Protein AF-A0A7W8HG54-F1 (afdb_monomer)

Organism: NCBI:txid1549638

Nearest PDB structures (foldseek):
  2zdi-assembly1_B-2  TM=6.057E-01  e=1.414E+00  Pyrococcus horikoshii
  5egy-assembly1_A  TM=1.483E-01  e=6.005E-01  Homo sapiens
  3t6j-assembly1_A  TM=1.822E-01  e=3.524E+00  Homo sapiens

InterPro domains:
  IPR025484 Domain of unknown function DUF4376 [PF14301] (82-188)

Structure (mmCIF, N/CA/C/O backbone):
data_AF-A0A7W8HG54-F1
#
_entry.id   AF-A0A7W8HG54-F1
#
loop_
_atom_site.group_PDB
_atom_site.id
_atom_site.type_symbol
_atom_site.label_atom_id
_atom_site.label_alt_id
_atom_site.label_comp_id
_atom_site.label_asym_id
_atom_site.label_entity_id
_atom_site.label_seq_id
_atom_site.pdbx_PDB_ins_code
_atom_site.Cartn_x
_atom_site.Cartn_y
_atom_site.Cartn_z
_atom_site.occupancy
_atom_site.B_iso_or_equiv
_atom_site.auth_seq_id
_atom_site.auth_comp_id
_atom_site.auth_asym_id
_atom_site.auth_atom_id
_atom_site.pdbx_PDB_model_num
ATOM 1 N N . MET A 1 1 ? 28.243 17.699 -44.875 1.00 82.12 1 MET A N 1
ATOM 2 C CA . MET A 1 1 ? 27.879 17.636 -43.450 1.00 82.12 1 MET A CA 1
ATOM 3 C C . MET A 1 1 ? 26.602 16.856 -43.304 1.00 82.12 1 MET A C 1
ATOM 5 O O . MET A 1 1 ? 25.559 17.369 -43.686 1.00 82.12 1 MET A O 1
ATOM 9 N N . ASP A 1 2 ? 26.707 15.680 -42.705 1.00 91.19 2 ASP A N 1
ATOM 10 C CA . ASP A 1 2 ? 25.563 14.818 -42.427 1.00 91.19 2 ASP A CA 1
ATOM 11 C C . ASP A 1 2 ? 25.260 14.845 -40.927 1.00 91.19 2 ASP A C 1
ATOM 13 O O . ASP A 1 2 ? 26.108 15.215 -40.098 1.00 91.19 2 ASP A O 1
ATOM 17 N N . TYR A 1 3 ? 24.040 14.453 -40.578 1.00 94.25 3 TYR A N 1
ATOM 18 C CA . TYR A 1 3 ? 23.636 14.224 -39.199 1.00 94.25 3 TYR A CA 1
ATOM 19 C C . TYR A 1 3 ? 23.805 12.743 -38.847 1.00 94.25 3 TYR A C 1
ATOM 21 O O . TYR A 1 3 ? 23.469 11.860 -39.629 1.00 94.25 3 TYR A O 1
ATOM 29 N N . TYR A 1 4 ? 24.320 12.475 -37.652 1.00 92.62 4 TYR A N 1
ATOM 30 C CA . TYR A 1 4 ? 24.620 11.144 -37.139 1.00 92.62 4 TYR A CA 1
ATOM 31 C C . TYR A 1 4 ? 23.920 10.945 -35.794 1.00 92.62 4 TYR A C 1
ATOM 33 O O . TYR A 1 4 ? 24.092 11.755 -34.882 1.00 92.62 4 TYR A O 1
ATOM 41 N N . LEU A 1 5 ? 23.158 9.862 -35.657 1.00 91.31 5 LEU A N 1
ATOM 42 C CA . LEU A 1 5 ? 22.523 9.440 -34.413 1.00 91.31 5 LEU A CA 1
ATOM 43 C C . LEU A 1 5 ? 23.386 8.386 -33.713 1.00 91.31 5 LEU A C 1
ATOM 45 O O . LEU A 1 5 ? 23.620 7.303 -34.251 1.00 91.31 5 LEU A O 1
ATOM 49 N N . ILE A 1 6 ? 23.790 8.675 -32.480 1.00 88.75 6 ILE A N 1
ATOM 50 C CA . ILE A 1 6 ? 24.419 7.721 -31.563 1.00 88.75 6 ILE A CA 1
ATOM 51 C C . ILE A 1 6 ? 23.354 7.239 -30.576 1.00 88.75 6 ILE A C 1
ATOM 53 O O . ILE A 1 6 ? 22.658 8.058 -29.972 1.00 88.75 6 ILE A O 1
ATOM 57 N N . GLN A 1 7 ? 23.229 5.920 -30.408 1.00 77.31 7 GLN A N 1
ATOM 58 C CA . GLN A 1 7 ? 22.259 5.292 -29.506 1.00 77.31 7 GLN A CA 1
ATOM 59 C C . GLN A 1 7 ? 22.989 4.423 -28.475 1.00 77.31 7 GLN A C 1
ATOM 61 O O . GLN A 1 7 ? 23.545 3.388 -28.828 1.00 77.31 7 GLN A O 1
ATOM 66 N N . ASN A 1 8 ? 22.965 4.819 -27.199 1.00 71.69 8 ASN A N 1
ATOM 67 C CA . ASN A 1 8 ? 23.634 4.108 -26.106 1.00 71.69 8 ASN A CA 1
ATOM 68 C C . ASN A 1 8 ? 22.648 3.819 -24.973 1.00 71.69 8 ASN A C 1
ATOM 70 O O . ASN A 1 8 ? 22.336 4.706 -24.188 1.00 71.69 8 ASN A O 1
ATOM 74 N N . GLY A 1 9 ? 22.157 2.580 -24.865 1.00 58.12 9 GLY A N 1
ATOM 75 C CA . GLY A 1 9 ? 21.419 2.124 -23.676 1.00 58.12 9 GLY A CA 1
ATOM 76 C C . GLY A 1 9 ? 20.192 2.962 -23.278 1.00 58.12 9 GLY A C 1
ATOM 77 O O . GLY A 1 9 ? 19.821 2.956 -22.111 1.00 58.12 9 GLY A O 1
ATOM 78 N N . GLY A 1 10 ? 19.579 3.685 -24.223 1.00 63.06 10 GLY A N 1
ATOM 79 C CA . GLY A 1 10 ? 18.446 4.591 -23.987 1.00 63.06 10 GLY A CA 1
ATOM 80 C C . GLY A 1 10 ? 18.765 6.069 -24.231 1.00 63.06 10 GLY A C 1
ATOM 81 O O . GLY A 1 10 ? 17.867 6.805 -24.638 1.00 63.06 10 GLY A O 1
ATOM 82 N N . ASP A 1 11 ? 20.029 6.478 -24.094 1.00 72.19 11 ASP A N 1
ATOM 83 C CA . ASP A 1 11 ? 20.482 7.828 -24.433 1.00 72.19 11 ASP A CA 1
ATOM 84 C C . ASP A 1 11 ? 20.684 7.977 -25.941 1.00 72.19 11 ASP A C 1
ATOM 86 O O . ASP A 1 11 ? 21.201 7.085 -26.627 1.00 72.19 11 ASP A O 1
ATOM 90 N N . ARG A 1 12 ? 20.261 9.132 -26.461 1.00 84.44 12 ARG A N 1
ATOM 91 C CA . ARG A 1 12 ? 20.356 9.486 -27.877 1.00 84.44 12 ARG A CA 1
ATOM 92 C C . ARG A 1 12 ? 21.080 10.808 -28.025 1.00 84.44 12 ARG A C 1
ATOM 94 O O . ARG A 1 12 ? 20.722 11.797 -27.391 1.00 84.44 12 ARG A O 1
ATOM 101 N N . THR A 1 13 ? 22.081 10.832 -28.892 1.00 89.50 13 THR A N 1
ATOM 102 C CA . THR A 1 13 ? 22.814 12.053 -29.227 1.00 89.50 13 THR A CA 1
ATOM 103 C C . THR A 1 13 ? 22.864 12.209 -30.732 1.00 89.50 13 THR A C 1
ATOM 105 O O . THR A 1 13 ? 23.199 11.262 -31.442 1.00 89.50 13 THR A O 1
ATOM 108 N N . VAL A 1 14 ? 22.545 13.408 -31.212 1.00 92.50 14 VAL A N 1
ATOM 109 C CA . VAL A 1 14 ? 22.679 13.771 -32.621 1.00 92.50 14 VAL A CA 1
ATOM 110 C C . VAL A 1 14 ? 23.917 14.645 -32.783 1.00 92.50 14 VAL A C 1
ATOM 112 O O . VAL A 1 14 ? 24.066 15.655 -32.097 1.00 92.50 14 VAL A O 1
ATOM 115 N N . ILE A 1 15 ? 24.810 14.249 -33.686 1.00 93.25 15 ILE A N 1
ATOM 116 C CA . ILE A 1 15 ? 26.043 14.969 -34.017 1.00 93.25 15 ILE A CA 1
ATOM 117 C C . ILE A 1 15 ? 26.013 15.332 -35.495 1.00 93.25 15 ILE A C 1
ATOM 119 O O . ILE A 1 15 ? 25.618 14.525 -36.329 1.00 93.25 15 ILE A O 1
ATOM 123 N N . ARG A 1 16 ? 26.469 16.535 -35.836 1.00 94.44 16 ARG A N 1
ATOM 124 C CA . ARG A 1 16 ? 26.679 16.955 -37.223 1.00 94.44 16 ARG A CA 1
ATOM 125 C C . ARG A 1 16 ? 28.168 16.887 -37.557 1.00 94.44 16 ARG A C 1
ATOM 127 O O . ARG A 1 16 ? 28.975 17.448 -36.821 1.00 94.44 16 ARG A O 1
ATOM 134 N N . SER A 1 17 ? 28.532 16.211 -38.644 1.00 93.19 17 SER A N 1
ATOM 135 C CA . SER A 1 17 ? 29.935 15.977 -39.022 1.00 93.19 17 SER A CA 1
ATOM 136 C C . SER A 1 17 ? 30.116 15.919 -40.542 1.00 93.19 17 SER A C 1
ATOM 138 O O . SER A 1 17 ? 29.209 15.516 -41.266 1.00 93.19 17 SER A O 1
ATOM 140 N N . ASP A 1 18 ? 31.289 16.325 -41.037 1.00 90.12 18 ASP A N 1
ATOM 141 C CA . ASP A 1 18 ? 31.720 16.096 -42.431 1.00 90.12 18 ASP A CA 1
ATOM 142 C C . ASP A 1 18 ? 32.430 14.753 -42.627 1.00 90.12 18 ASP A C 1
ATOM 144 O O . ASP A 1 18 ? 32.559 14.280 -43.753 1.00 90.12 18 ASP A O 1
ATOM 148 N N . ALA A 1 19 ? 32.902 14.145 -41.539 1.00 92.00 19 ALA A N 1
ATOM 149 C CA . ALA A 1 19 ? 33.501 12.819 -41.554 1.00 92.00 19 ALA A CA 1
ATOM 150 C C . ALA A 1 19 ? 32.514 11.784 -40.985 1.00 92.00 19 ALA A C 1
ATOM 152 O O . ALA A 1 19 ? 31.808 12.106 -40.020 1.00 92.00 19 ALA A O 1
ATOM 153 N N . PRO A 1 20 ? 32.502 10.542 -41.506 1.00 90.25 20 PRO A N 1
ATOM 154 C CA . PRO A 1 20 ? 31.721 9.454 -40.928 1.00 90.25 20 PRO A CA 1
ATOM 155 C C . PRO A 1 20 ? 32.021 9.269 -39.440 1.00 90.25 20 PRO A C 1
ATOM 157 O O . PRO A 1 20 ? 33.187 9.222 -39.043 1.00 90.25 20 PRO A O 1
ATOM 160 N N . VAL A 1 21 ? 30.974 9.145 -38.622 1.00 91.12 21 VAL A N 1
ATOM 161 C CA . VAL A 1 21 ? 31.094 8.890 -37.181 1.00 91.12 21 VAL A CA 1
ATOM 162 C C . VAL A 1 21 ? 30.986 7.378 -36.935 1.00 91.12 21 VAL A C 1
ATOM 164 O O . VAL A 1 21 ? 29.913 6.809 -37.147 1.00 91.12 21 VAL A O 1
ATOM 167 N N . PRO A 1 22 ? 32.064 6.692 -36.506 1.00 88.94 22 PRO A N 1
ATOM 168 C CA . PRO A 1 22 ? 32.023 5.251 -36.273 1.00 88.94 22 PRO A CA 1
ATOM 169 C C . PRO A 1 22 ? 30.982 4.869 -35.215 1.00 88.94 22 PRO A C 1
ATOM 171 O O . PRO A 1 22 ? 30.938 5.465 -34.142 1.00 88.94 22 PRO A O 1
ATOM 174 N N . GLY A 1 23 ? 30.165 3.855 -35.510 1.00 84.94 23 GLY A N 1
ATOM 175 C CA . GLY A 1 23 ? 29.125 3.367 -34.597 1.00 84.94 23 GLY A CA 1
ATOM 176 C C . GLY A 1 23 ? 27.859 4.230 -34.530 1.00 84.94 23 GLY A C 1
ATOM 177 O O . GLY A 1 23 ? 26.988 3.939 -33.715 1.00 84.94 23 GLY A O 1
ATOM 178 N N . ALA A 1 24 ? 27.740 5.264 -35.367 1.00 88.62 24 ALA A N 1
ATOM 179 C CA . ALA A 1 24 ? 26.537 6.081 -35.479 1.00 88.62 24 ALA A CA 1
ATOM 180 C C . ALA A 1 24 ? 25.752 5.760 -36.758 1.00 88.62 24 ALA A C 1
ATOM 182 O O . ALA A 1 24 ? 26.336 5.446 -37.797 1.00 88.62 24 ALA A O 1
ATOM 183 N N . ASN A 1 25 ? 24.430 5.901 -36.692 1.00 89.69 25 ASN A N 1
ATOM 184 C CA . ASN A 1 25 ? 23.563 5.815 -37.864 1.00 89.69 25 ASN A CA 1
ATOM 185 C C . ASN A 1 25 ? 23.496 7.178 -38.552 1.00 89.69 25 ASN A C 1
ATOM 187 O O . ASN A 1 25 ? 23.208 8.181 -37.898 1.00 89.69 25 ASN A O 1
ATOM 191 N N . VAL A 1 26 ? 23.734 7.219 -39.863 1.00 92.62 26 VAL A N 1
ATOM 192 C CA . VAL A 1 26 ? 23.473 8.423 -40.664 1.00 92.62 26 VAL A CA 1
ATOM 193 C C . VAL A 1 26 ? 21.966 8.676 -40.653 1.00 92.62 26 VAL A C 1
ATOM 195 O O . VAL A 1 26 ? 21.179 7.760 -40.892 1.00 92.62 26 VAL A O 1
ATOM 198 N N . ILE A 1 27 ? 21.569 9.905 -40.347 1.00 93.75 27 ILE A N 1
ATOM 199 C CA . ILE A 1 27 ? 20.177 10.347 -40.382 1.00 93.75 27 ILE A CA 1
ATOM 200 C C . ILE A 1 27 ? 19.916 10.895 -41.789 1.00 93.75 27 ILE A C 1
ATOM 202 O O . ILE A 1 27 ? 20.583 11.859 -42.164 1.00 93.75 27 ILE A O 1
ATOM 206 N N . PRO A 1 28 ? 18.979 10.321 -42.565 1.00 94.31 28 PRO A N 1
ATOM 207 C CA . PRO A 1 28 ? 18.574 10.899 -43.845 1.00 94.31 28 PRO A CA 1
ATOM 208 C C . PRO A 1 28 ? 18.096 1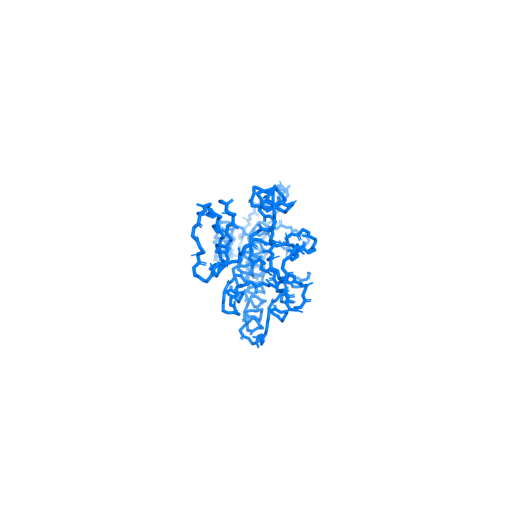2.343 -43.672 1.00 94.31 28 PRO A C 1
ATOM 210 O O . PRO A 1 28 ? 17.406 12.641 -42.693 1.00 94.31 28 PRO A O 1
ATOM 213 N N . ASP A 1 29 ? 18.439 13.227 -44.612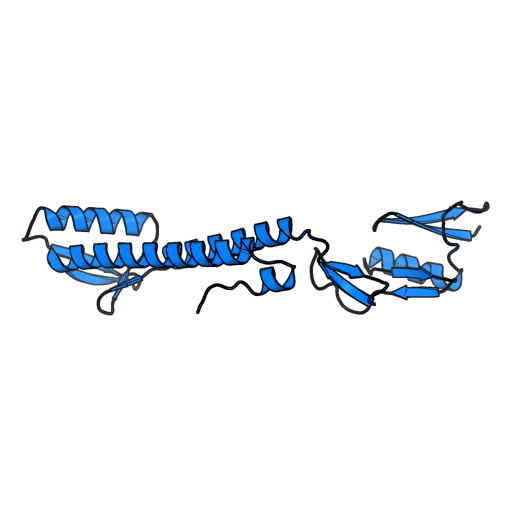 1.00 92.69 29 ASP A N 1
ATOM 214 C CA . ASP A 1 29 ? 18.151 14.667 -44.528 1.00 92.69 29 ASP A CA 1
ATOM 215 C C . ASP A 1 29 ? 16.660 14.948 -44.283 1.00 92.69 29 ASP A C 1
ATOM 217 O O . ASP A 1 29 ? 16.300 15.802 -43.471 1.00 92.69 29 ASP A O 1
ATOM 221 N N . GLU A 1 30 ? 15.777 14.175 -44.918 1.00 94.06 30 GLU A N 1
ATOM 222 C CA . GLU A 1 30 ? 14.327 14.268 -44.760 1.00 94.06 30 GLU A CA 1
ATOM 223 C C . GLU A 1 30 ? 13.817 13.853 -43.367 1.00 94.06 30 GLU A C 1
ATOM 225 O O . GLU A 1 30 ? 12.717 14.245 -42.975 1.00 94.06 30 GLU A O 1
ATOM 230 N N . LEU A 1 31 ? 14.606 13.095 -42.597 1.00 94.19 31 LEU A N 1
ATOM 231 C CA . LEU A 1 31 ? 14.258 12.618 -41.254 1.00 94.19 31 LEU A CA 1
ATOM 232 C C . LEU A 1 31 ? 14.888 13.449 -40.131 1.00 94.19 31 LEU A C 1
ATOM 234 O O . LEU A 1 31 ? 14.507 13.268 -38.974 1.00 94.19 31 LEU A O 1
ATOM 238 N N . VAL A 1 32 ? 15.809 14.372 -40.434 1.00 93.50 32 VAL A N 1
ATOM 239 C CA . VAL A 1 32 ? 16.522 15.174 -39.420 1.00 93.50 32 VAL A CA 1
ATOM 240 C C . VAL A 1 32 ? 15.548 15.908 -38.498 1.00 93.50 32 VAL A C 1
ATOM 242 O O . VAL A 1 32 ? 15.662 15.800 -37.278 1.00 93.50 32 VAL A O 1
ATOM 245 N N . HIS A 1 33 ? 14.557 16.606 -39.060 1.00 93.88 33 HIS A N 1
ATOM 246 C CA . HIS A 1 33 ? 13.552 17.322 -38.268 1.00 93.88 33 HIS A CA 1
ATOM 247 C C . HIS A 1 33 ? 12.704 16.378 -37.411 1.00 93.88 33 HIS A C 1
ATOM 249 O O . HIS A 1 33 ? 12.567 16.607 -36.215 1.00 93.88 33 HIS A O 1
ATOM 255 N N . ALA A 1 34 ? 12.226 15.273 -37.990 1.00 92.44 34 ALA A N 1
ATOM 256 C CA . ALA A 1 34 ? 11.418 14.295 -37.267 1.00 92.44 34 ALA A CA 1
ATOM 257 C C . ALA A 1 34 ? 12.182 13.658 -36.092 1.00 92.44 34 ALA A C 1
ATOM 259 O O . ALA A 1 34 ? 11.599 13.410 -35.037 1.00 92.44 34 ALA A O 1
ATOM 260 N N . VAL A 1 35 ? 13.490 13.418 -36.243 1.00 91.69 35 VAL A N 1
ATOM 261 C CA . VAL A 1 35 ? 14.341 12.927 -35.151 1.00 91.69 35 VAL A CA 1
ATOM 262 C C . VAL A 1 35 ? 14.414 13.941 -34.009 1.00 91.69 35 VAL A C 1
ATOM 264 O O . VAL A 1 35 ? 14.242 13.547 -32.855 1.00 91.69 35 VAL A O 1
ATOM 267 N N . PHE A 1 36 ? 14.632 15.226 -34.307 1.00 92.62 36 PHE A N 1
ATOM 268 C CA . PHE A 1 36 ? 14.642 16.273 -33.280 1.00 92.62 36 PHE A CA 1
ATOM 269 C C . PHE A 1 36 ? 13.282 16.407 -32.588 1.00 92.62 36 PHE A C 1
ATOM 271 O O . PHE A 1 36 ? 13.240 16.392 -31.361 1.00 92.62 36 PHE A O 1
ATOM 278 N N . ASP A 1 37 ? 12.178 16.401 -33.341 1.00 91.50 37 ASP A N 1
ATOM 279 C CA . ASP A 1 37 ? 10.824 16.449 -32.774 1.00 91.50 37 ASP A CA 1
ATOM 280 C C . ASP A 1 37 ? 10.575 15.279 -31.810 1.00 91.50 37 ASP A C 1
ATOM 282 O O . ASP A 1 37 ? 10.013 15.453 -30.728 1.00 91.50 37 ASP A O 1
ATOM 286 N N . CYS A 1 38 ? 11.032 14.072 -32.162 1.00 88.81 38 CYS A N 1
ATOM 287 C CA . CYS A 1 38 ? 10.903 12.910 -31.288 1.00 88.81 38 CYS A CA 1
ATOM 288 C C . CYS A 1 38 ? 11.767 13.022 -30.025 1.00 88.81 38 CYS A C 1
ATOM 290 O O . CYS A 1 38 ? 11.340 12.570 -28.961 1.00 88.81 38 CYS A O 1
ATOM 292 N N . MET A 1 39 ? 12.971 13.598 -30.123 1.00 88.00 39 MET A N 1
ATOM 293 C CA . MET A 1 39 ? 13.823 13.859 -28.958 1.00 88.00 39 MET A CA 1
ATOM 294 C C . MET A 1 39 ? 13.176 14.877 -28.017 1.00 88.00 39 MET A C 1
ATOM 296 O O . MET A 1 39 ? 13.090 14.611 -26.818 1.00 88.00 39 MET A O 1
ATOM 300 N N . ASP A 1 40 ? 12.660 15.978 -28.560 1.00 88.38 40 ASP A N 1
ATOM 301 C CA . ASP A 1 40 ? 12.019 17.049 -27.793 1.00 88.38 40 ASP A CA 1
ATOM 302 C C . ASP A 1 40 ? 10.714 16.578 -27.136 1.00 88.38 40 ASP A C 1
ATOM 304 O O . ASP A 1 40 ? 10.435 16.896 -25.979 1.00 88.38 40 ASP A O 1
ATOM 308 N N . ALA A 1 41 ? 9.934 15.753 -27.840 1.00 84.19 41 ALA A N 1
ATOM 309 C CA . ALA A 1 41 ? 8.710 15.152 -27.317 1.00 84.19 41 ALA A CA 1
ATOM 310 C C . ALA A 1 41 ? 8.959 13.945 -26.389 1.00 84.19 41 ALA A C 1
ATOM 312 O O . ALA A 1 41 ? 8.012 13.408 -25.810 1.00 84.19 41 ALA A O 1
ATOM 313 N N . GLY A 1 42 ? 10.207 13.479 -26.256 1.00 82.44 42 GLY A N 1
ATOM 314 C CA . GLY A 1 42 ? 10.547 12.286 -25.476 1.00 82.44 42 GLY A CA 1
ATOM 315 C C . GLY A 1 42 ? 9.939 10.987 -26.023 1.00 82.44 42 GLY A C 1
ATOM 316 O O . GLY A 1 42 ? 9.784 10.014 -25.280 1.00 82.44 42 GLY A O 1
ATOM 317 N N . ILE A 1 43 ? 9.582 10.954 -27.308 1.00 84.75 43 ILE A N 1
ATOM 318 C CA . ILE A 1 43 ? 9.023 9.775 -27.974 1.00 84.75 43 ILE A CA 1
ATOM 319 C C . ILE A 1 43 ? 10.160 8.771 -28.192 1.00 84.75 43 ILE A C 1
ATOM 321 O O . ILE A 1 43 ? 11.205 9.119 -28.751 1.00 84.75 43 ILE A O 1
ATOM 325 N N . PRO A 1 44 ? 10.032 7.501 -27.771 1.00 87.00 44 PRO A N 1
ATOM 326 C CA . PRO A 1 44 ? 11.035 6.514 -28.128 1.00 87.00 44 PRO A CA 1
ATOM 327 C C . PRO A 1 44 ? 11.035 6.250 -29.639 1.00 87.00 44 PRO A C 1
ATOM 329 O O . PRO A 1 44 ? 9.999 5.942 -30.218 1.00 87.00 44 PRO A O 1
ATOM 332 N N . PHE A 1 45 ? 12.209 6.331 -30.261 1.00 88.38 45 PHE A N 1
ATOM 333 C CA . PHE A 1 45 ? 12.432 6.038 -31.673 1.00 88.38 45 PHE A CA 1
ATOM 334 C C . PHE A 1 45 ? 13.729 5.244 -31.900 1.00 88.38 45 PHE A C 1
ATOM 336 O O . PHE A 1 45 ? 14.641 5.268 -31.061 1.00 88.38 45 PHE A O 1
ATOM 343 N N . ARG A 1 46 ? 13.835 4.562 -33.043 1.00 87.88 46 ARG A N 1
ATOM 344 C CA . ARG A 1 46 ? 15.095 4.013 -33.566 1.00 87.88 46 ARG A CA 1
ATOM 345 C C . ARG A 1 46 ? 15.219 4.257 -35.068 1.00 87.88 46 ARG A C 1
ATOM 347 O O . ARG A 1 46 ? 14.210 4.385 -35.753 1.00 87.88 46 ARG A O 1
ATOM 354 N N . LEU A 1 47 ? 16.456 4.327 -35.557 1.00 87.75 47 LEU A N 1
ATOM 355 C CA . LEU A 1 47 ? 16.750 4.318 -36.990 1.00 87.75 47 LEU A CA 1
ATOM 356 C C . LEU A 1 47 ? 17.218 2.916 -37.376 1.00 87.75 47 LEU A C 1
ATOM 358 O O . LEU A 1 47 ? 18.201 2.431 -36.817 1.00 87.75 47 LEU A O 1
ATOM 362 N N . VAL A 1 48 ? 16.515 2.276 -38.307 1.00 84.00 48 VAL A N 1
ATOM 363 C CA . VAL A 1 48 ? 16.861 0.956 -38.856 1.00 84.00 48 VAL A CA 1
ATOM 364 C C . VAL A 1 48 ? 16.794 1.060 -40.371 1.00 84.00 48 VAL A C 1
ATOM 366 O O . VAL A 1 48 ? 15.791 1.522 -40.902 1.00 84.00 48 VAL A O 1
ATOM 369 N N . ASP A 1 49 ? 17.880 0.706 -41.060 1.00 85.44 49 ASP A N 1
ATOM 370 C CA . ASP A 1 49 ? 17.975 0.725 -42.529 1.00 85.44 49 ASP A CA 1
ATOM 371 C C . ASP A 1 49 ? 17.520 2.049 -43.184 1.00 85.44 49 ASP A C 1
ATOM 373 O O . ASP A 1 49 ? 16.890 2.069 -44.239 1.00 85.44 49 ASP A O 1
ATOM 377 N N . GLY A 1 50 ? 17.831 3.183 -42.543 1.00 83.50 50 GLY A N 1
ATOM 378 C CA . GLY A 1 50 ? 17.452 4.518 -43.026 1.00 83.50 50 GLY A CA 1
ATOM 379 C C . GLY A 1 50 ? 15.984 4.888 -42.790 1.00 83.50 50 GLY A C 1
ATOM 380 O O . GLY A 1 50 ? 15.530 5.915 -43.282 1.00 83.50 50 GLY A O 1
ATOM 381 N N . GLN A 1 51 ? 15.237 4.090 -42.027 1.00 86.94 51 GLN A N 1
ATOM 382 C CA . GLN A 1 51 ? 13.850 4.362 -41.661 1.00 86.94 51 GLN A CA 1
ATOM 383 C C . GLN A 1 51 ? 13.732 4.731 -40.182 1.00 86.94 51 GLN A C 1
ATOM 385 O O . GLN A 1 51 ? 14.356 4.113 -39.317 1.00 86.94 51 GLN A O 1
ATOM 390 N N . LEU A 1 52 ? 12.910 5.743 -39.891 1.00 89.31 52 LEU A N 1
ATOM 391 C CA . LEU A 1 52 ? 12.554 6.134 -38.530 1.00 89.31 52 LEU A CA 1
ATOM 392 C C . LEU A 1 52 ? 11.384 5.284 -38.035 1.00 89.31 52 LEU A C 1
ATOM 394 O O . LEU A 1 52 ? 10.258 5.421 -38.508 1.00 89.31 52 LEU A O 1
ATOM 398 N N . GLU A 1 53 ? 11.647 4.437 -37.047 1.00 89.19 53 GLU A N 1
ATOM 399 C CA . GLU A 1 53 ? 10.615 3.707 -36.322 1.00 89.19 53 GLU A CA 1
ATOM 400 C C . GLU A 1 53 ? 10.306 4.410 -35.002 1.00 89.19 53 GLU A C 1
ATOM 402 O O . GLU A 1 53 ? 11.215 4.756 -34.246 1.00 89.19 53 GLU A O 1
ATOM 407 N N . LEU A 1 54 ? 9.019 4.583 -34.704 1.00 86.88 54 LEU A N 1
ATOM 408 C CA . LEU A 1 54 ? 8.525 5.156 -33.453 1.00 86.88 54 LEU A CA 1
ATOM 409 C C . LEU A 1 54 ? 7.894 4.060 -32.592 1.00 86.88 54 LEU A C 1
ATOM 411 O O . LEU A 1 54 ? 7.306 3.110 -33.118 1.00 86.88 54 LEU A O 1
ATOM 415 N N . ALA A 1 55 ? 7.991 4.204 -31.272 1.00 83.81 55 ALA A N 1
ATOM 416 C CA . ALA A 1 55 ? 7.179 3.416 -30.361 1.00 83.81 55 ALA A CA 1
ATOM 417 C C . ALA A 1 55 ? 5.707 3.721 -30.640 1.00 83.81 55 ALA A C 1
ATOM 419 O O . ALA A 1 55 ? 5.326 4.890 -30.747 1.00 83.81 55 ALA A O 1
ATOM 420 N N . SER A 1 56 ? 4.884 2.683 -30.776 1.00 70.75 56 SER A N 1
ATOM 421 C CA . SER A 1 56 ? 3.445 2.895 -30.799 1.00 70.75 56 SER A CA 1
ATOM 422 C C . SER A 1 56 ? 2.973 3.242 -29.385 1.00 70.75 56 SER A C 1
ATOM 424 O O . SER A 1 56 ? 3.469 2.700 -28.393 1.00 70.75 56 SER A O 1
ATOM 426 N N . ASP A 1 57 ? 1.992 4.139 -29.308 1.00 75.38 57 ASP A N 1
ATOM 427 C CA . ASP A 1 57 ? 1.223 4.442 -28.098 1.00 75.38 57 ASP A CA 1
ATOM 428 C C . ASP A 1 57 ? 1.932 5.269 -27.011 1.00 75.38 57 ASP A C 1
ATOM 430 O O . ASP A 1 57 ? 3.141 5.512 -27.010 1.00 75.38 57 ASP A O 1
ATOM 434 N N . LEU A 1 58 ? 1.126 5.736 -26.054 1.00 77.44 58 LEU A N 1
ATOM 435 C CA . LEU A 1 58 ? 1.605 6.457 -24.881 1.00 77.44 58 LEU A CA 1
ATOM 43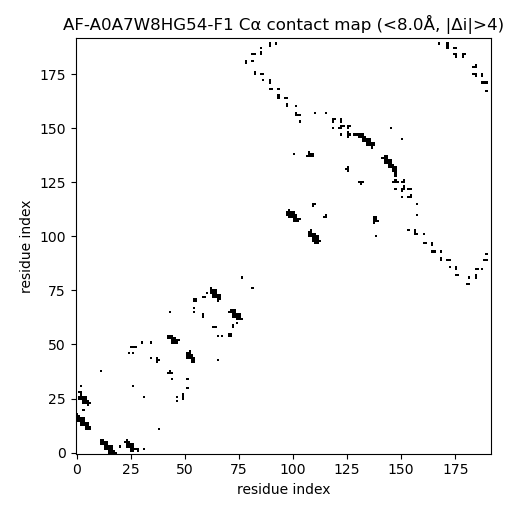6 C C . LEU A 1 58 ? 2.356 5.510 -23.945 1.00 77.44 58 LEU A C 1
ATOM 438 O O . LEU A 1 58 ? 1.893 4.412 -23.635 1.00 77.44 58 LEU A O 1
ATOM 442 N N . ARG A 1 59 ? 3.487 5.989 -23.425 1.00 82.06 59 ARG A N 1
ATOM 443 C CA . ARG A 1 59 ? 4.262 5.299 -22.395 1.00 82.06 59 ARG A CA 1
ATOM 444 C C . ARG A 1 59 ? 3.380 5.016 -21.165 1.00 82.06 59 ARG A C 1
ATOM 446 O O . ARG A 1 59 ? 2.960 5.973 -20.515 1.00 82.06 59 ARG A O 1
ATOM 453 N N . PRO A 1 60 ? 3.135 3.745 -20.789 1.00 84.75 60 PRO A N 1
ATOM 454 C CA . PRO A 1 60 ? 2.161 3.410 -19.748 1.00 84.75 60 PRO A CA 1
ATOM 455 C C . PRO A 1 60 ? 2.657 3.745 -18.337 1.00 84.75 60 PRO A C 1
ATOM 457 O O . PRO A 1 60 ? 1.862 3.993 -17.434 1.00 84.75 60 PRO A O 1
ATOM 460 N N . SER A 1 61 ? 3.975 3.764 -18.121 1.00 84.56 61 SER A N 1
ATOM 461 C CA . SER A 1 61 ? 4.569 4.147 -16.841 1.00 84.56 61 SER A CA 1
ATOM 462 C C . SER A 1 61 ? 5.974 4.721 -17.024 1.00 84.56 61 SER A C 1
ATOM 464 O O . SER A 1 61 ? 6.663 4.431 -18.001 1.00 84.56 61 SER A O 1
ATOM 466 N N . ARG A 1 62 ? 6.457 5.479 -16.032 1.00 84.56 62 ARG A N 1
ATOM 467 C CA . ARG A 1 62 ? 7.846 5.983 -16.010 1.00 84.56 62 ARG A CA 1
ATOM 468 C C . ARG A 1 62 ? 8.913 4.880 -15.996 1.00 84.56 62 ARG A C 1
ATOM 470 O O . ARG A 1 62 ? 10.078 5.176 -16.234 1.00 84.56 62 ARG A O 1
ATOM 477 N N . HIS A 1 63 ? 8.521 3.648 -15.678 1.00 86.00 63 HIS A N 1
ATOM 478 C CA . HIS A 1 63 ? 9.396 2.475 -15.642 1.00 86.00 63 HIS A CA 1
ATOM 479 C C . HIS A 1 63 ? 9.317 1.661 -16.931 1.00 86.00 63 HIS A C 1
ATOM 481 O O . HIS A 1 63 ? 10.141 0.783 -17.149 1.00 86.00 63 HIS A O 1
ATOM 487 N N . ALA A 1 64 ? 8.354 1.954 -17.807 1.00 87.06 64 ALA A N 1
ATOM 488 C CA . ALA A 1 64 ? 8.208 1.243 -19.062 1.00 87.06 64 ALA A CA 1
ATOM 489 C C . ALA A 1 64 ? 9.328 1.629 -20.034 1.00 87.06 64 ALA A C 1
ATOM 491 O O . ALA A 1 64 ? 9.595 2.816 -20.232 1.00 87.06 64 ALA A O 1
ATOM 492 N N . THR A 1 65 ? 9.956 0.648 -20.662 1.00 87.38 65 THR A N 1
ATOM 493 C CA . THR A 1 65 ? 10.815 0.819 -21.835 1.00 87.38 65 THR A CA 1
ATOM 494 C C . THR A 1 65 ? 10.143 0.158 -23.032 1.00 87.38 65 THR A C 1
ATOM 496 O O . THR A 1 65 ? 9.347 -0.764 -22.863 1.00 87.38 65 THR A O 1
ATOM 499 N N . TYR A 1 66 ? 10.401 0.650 -24.239 1.00 87.44 66 TYR A N 1
ATOM 500 C CA . TYR A 1 66 ? 9.810 0.059 -25.435 1.00 87.44 66 TYR A CA 1
ATOM 501 C C . TYR A 1 66 ? 10.708 -1.073 -25.941 1.00 87.44 66 TYR A C 1
ATOM 503 O O . TYR A 1 66 ? 11.853 -0.838 -26.334 1.00 87.44 66 TYR A O 1
ATOM 511 N N . ASP A 1 67 ? 10.195 -2.300 -25.903 1.00 87.62 67 ASP A N 1
ATOM 512 C CA . ASP A 1 67 ? 10.822 -3.474 -26.502 1.00 87.62 67 ASP A CA 1
ATOM 513 C C . ASP A 1 67 ? 10.529 -3.448 -28.004 1.00 87.62 67 ASP A C 1
ATOM 515 O O . ASP A 1 67 ? 9.406 -3.700 -28.445 1.00 87.62 67 ASP A O 1
ATOM 519 N N . TRP A 1 68 ? 11.542 -3.085 -28.788 1.00 85.69 68 TRP A N 1
ATOM 520 C CA . TRP A 1 68 ? 11.417 -2.913 -30.232 1.00 85.69 68 TRP A CA 1
ATOM 521 C C . TRP A 1 68 ? 11.175 -4.215 -30.993 1.00 85.69 68 TRP A C 1
ATOM 523 O O . TRP A 1 68 ? 10.534 -4.187 -32.041 1.00 85.69 68 TRP A O 1
ATOM 533 N N . GLU A 1 69 ? 11.645 -5.344 -30.464 1.00 87.81 69 GLU A N 1
ATOM 534 C CA . GLU A 1 69 ? 11.456 -6.654 -31.089 1.00 87.81 69 GLU A CA 1
ATOM 535 C C . GLU A 1 69 ? 10.030 -7.153 -30.856 1.00 87.81 69 GLU A C 1
ATOM 537 O O . GLU A 1 69 ? 9.382 -7.677 -31.761 1.00 87.81 69 GLU A O 1
ATOM 542 N N . ARG A 1 70 ? 9.497 -6.921 -29.651 1.00 86.75 70 ARG A N 1
ATOM 543 C CA . ARG A 1 70 ? 8.096 -7.226 -29.326 1.00 86.75 70 ARG A CA 1
ATOM 544 C C . ARG A 1 70 ? 7.114 -6.156 -29.790 1.00 86.75 70 ARG A C 1
ATOM 546 O O . ARG A 1 70 ? 5.912 -6.407 -29.777 1.00 86.75 70 ARG A O 1
ATOM 553 N N . ARG A 1 71 ? 7.617 -4.976 -30.165 1.00 87.94 71 ARG A N 1
ATOM 554 C CA . ARG A 1 71 ? 6.836 -3.761 -30.439 1.00 87.94 71 ARG A CA 1
ATOM 555 C C . ARG A 1 71 ? 5.830 -3.478 -29.318 1.00 87.94 71 ARG A C 1
ATOM 557 O O . ARG A 1 71 ? 4.647 -3.268 -29.568 1.00 87.94 71 ARG A O 1
ATOM 564 N N . ALA A 1 72 ? 6.307 -3.542 -28.077 1.00 87.75 72 ALA A N 1
ATOM 565 C CA . ALA A 1 72 ? 5.474 -3.418 -26.888 1.00 87.75 72 ALA A CA 1
ATOM 566 C C . ALA A 1 72 ? 6.218 -2.721 -25.747 1.00 87.75 72 ALA A C 1
ATOM 568 O O . ALA A 1 72 ? 7.435 -2.832 -25.604 1.00 87.75 72 ALA A O 1
ATOM 569 N N . TRP A 1 73 ? 5.468 -2.038 -24.887 1.00 87.44 73 TRP A N 1
ATOM 570 C CA . TRP A 1 73 ? 5.998 -1.507 -23.638 1.00 87.44 73 TRP A CA 1
ATOM 571 C C . TRP A 1 73 ? 6.238 -2.638 -22.633 1.00 87.44 73 TRP A C 1
ATOM 573 O O . TRP A 1 73 ? 5.338 -3.428 -22.356 1.00 87.44 73 TRP A O 1
ATOM 583 N N . VAL A 1 74 ? 7.439 -2.694 -22.062 1.00 87.56 74 VAL A N 1
ATOM 584 C CA . VAL A 1 74 ? 7.823 -3.644 -21.010 1.00 87.56 74 VAL A CA 1
ATOM 585 C C . VAL A 1 74 ? 8.293 -2.887 -19.777 1.00 87.56 74 VAL A C 1
ATOM 587 O O . VAL A 1 74 ? 8.934 -1.842 -19.888 1.00 87.56 74 VAL A O 1
ATOM 590 N N . ASP A 1 75 ? 7.979 -3.389 -18.587 1.00 88.56 75 ASP A N 1
ATOM 591 C CA . ASP A 1 75 ? 8.488 -2.787 -17.357 1.00 88.56 75 ASP A CA 1
ATOM 592 C C . ASP A 1 75 ? 9.988 -3.073 -17.209 1.00 88.56 75 ASP A C 1
ATOM 594 O O . ASP A 1 75 ? 10.402 -4.232 -17.199 1.00 88.56 75 ASP A O 1
ATOM 598 N N . ALA A 1 76 ? 10.797 -2.016 -17.127 1.00 89.81 76 ALA A N 1
ATOM 599 C CA . ALA A 1 76 ? 12.249 -2.117 -17.031 1.00 89.81 76 ALA A CA 1
ATOM 600 C C . ALA A 1 76 ? 12.742 -2.453 -15.615 1.00 89.81 76 ALA A C 1
ATOM 602 O O . ALA A 1 76 ? 13.929 -2.730 -15.441 1.00 89.81 76 ALA A O 1
ATOM 603 N N . ARG A 1 77 ? 11.865 -2.416 -14.602 1.00 93.38 77 ARG A N 1
ATOM 604 C CA . ARG A 1 77 ? 12.217 -2.840 -13.245 1.00 93.38 77 ARG A CA 1
ATOM 605 C C . ARG A 1 77 ? 12.577 -4.317 -13.251 1.00 93.38 77 ARG A C 1
ATOM 607 O O . ARG A 1 77 ? 11.979 -5.129 -13.945 1.00 93.38 77 ARG A O 1
ATOM 614 N N . THR A 1 78 ? 13.525 -4.682 -12.408 1.00 95.25 78 THR A N 1
ATOM 615 C CA . THR A 1 78 ? 13.783 -6.076 -12.069 1.00 95.25 78 THR A CA 1
ATOM 616 C C . THR A 1 78 ? 12.609 -6.663 -11.281 1.00 95.25 78 THR A C 1
ATOM 618 O O . THR A 1 78 ? 11.891 -5.957 -10.563 1.00 95.25 78 THR A O 1
ATOM 621 N N . LEU A 1 79 ? 12.480 -7.993 -11.301 1.00 95.56 79 LEU A N 1
ATOM 622 C CA . LEU A 1 79 ? 11.503 -8.696 -10.465 1.00 95.56 79 LEU A CA 1
ATOM 623 C C . LEU A 1 79 ? 11.649 -8.329 -8.974 1.00 95.56 79 LEU A C 1
ATOM 625 O O . LEU A 1 79 ? 10.654 -8.203 -8.262 1.00 95.56 79 LEU A O 1
ATOM 629 N N . GLY A 1 80 ? 12.881 -8.117 -8.497 1.00 97.62 80 GLY A N 1
ATOM 630 C CA . GLY A 1 80 ? 13.152 -7.690 -7.122 1.00 97.62 80 GLY A CA 1
ATOM 631 C C . GLY A 1 80 ? 12.587 -6.303 -6.799 1.00 97.62 80 GLY A C 1
ATOM 632 O O . GLY A 1 80 ? 11.953 -6.126 -5.758 1.00 97.62 80 GLY A O 1
ATOM 633 N N . GLU A 1 81 ? 12.756 -5.336 -7.702 1.00 96.81 81 GLU A N 1
ATOM 634 C CA . GLU A 1 81 ? 12.200 -3.984 -7.556 1.00 96.81 81 GLU A CA 1
ATOM 635 C C . GLU A 1 81 ? 10.670 -3.992 -7.590 1.00 96.81 81 GLU A C 1
ATOM 637 O O . GLU A 1 81 ? 10.034 -3.322 -6.773 1.00 96.81 81 GLU A O 1
ATOM 642 N N . MET A 1 82 ? 10.065 -4.799 -8.466 1.00 96.69 82 MET A N 1
ATOM 643 C CA . MET A 1 82 ? 8.610 -4.958 -8.501 1.00 96.69 82 MET A CA 1
ATOM 644 C C . MET A 1 82 ? 8.068 -5.550 -7.200 1.00 96.69 82 MET A C 1
ATOM 646 O O . MET A 1 82 ? 7.116 -5.010 -6.634 1.00 96.69 82 MET A O 1
ATOM 650 N N . LYS A 1 83 ? 8.702 -6.606 -6.673 1.00 98.38 83 LYS A N 1
ATOM 651 C CA . LYS A 1 83 ? 8.336 -7.196 -5.376 1.00 98.38 83 LYS A CA 1
ATOM 652 C C . LYS A 1 83 ? 8.459 -6.183 -4.238 1.00 98.38 83 LYS A C 1
ATOM 654 O O . LYS A 1 83 ? 7.573 -6.097 -3.386 1.00 98.38 83 LYS A O 1
ATOM 659 N N . ALA A 1 84 ? 9.534 -5.394 -4.223 1.00 98.06 84 ALA A N 1
ATOM 660 C CA . ALA A 1 84 ? 9.752 -4.370 -3.207 1.00 98.06 84 ALA A CA 1
ATOM 661 C C . ALA A 1 84 ? 8.682 -3.269 -3.256 1.00 98.06 84 ALA A C 1
ATOM 663 O O . ALA A 1 84 ? 8.141 -2.902 -2.208 1.00 98.06 84 ALA A O 1
ATOM 664 N N . GLN A 1 85 ? 8.341 -2.782 -4.455 1.00 96.44 85 GLN A N 1
ATOM 665 C CA . GLN A 1 85 ? 7.280 -1.794 -4.632 1.00 96.44 85 GLN A CA 1
ATOM 666 C C . GLN A 1 85 ? 5.918 -2.361 -4.216 1.00 96.44 85 GLN A C 1
ATOM 668 O O . GLN A 1 85 ? 5.222 -1.739 -3.416 1.00 96.44 85 GLN A O 1
ATOM 673 N N . LYS A 1 86 ? 5.561 -3.562 -4.683 1.00 97.94 86 LYS A N 1
ATOM 674 C CA . LYS A 1 86 ? 4.285 -4.197 -4.335 1.00 97.94 86 LYS A CA 1
ATOM 675 C C . LYS A 1 86 ? 4.154 -4.417 -2.827 1.00 97.94 86 LYS A C 1
ATOM 677 O O . LYS A 1 86 ? 3.101 -4.175 -2.245 1.00 97.94 86 LYS A O 1
ATOM 682 N N . TRP A 1 87 ? 5.240 -4.796 -2.153 1.00 98.56 87 TRP A N 1
ATOM 683 C CA . TRP A 1 87 ? 5.237 -4.916 -0.695 1.00 98.56 87 TRP A CA 1
ATOM 684 C C . TRP A 1 87 ? 5.042 -3.562 0.006 1.00 98.56 87 TRP A C 1
ATOM 686 O O . TRP A 1 87 ? 4.405 -3.505 1.056 1.00 98.56 87 TRP A O 1
ATOM 696 N N . ALA A 1 88 ? 5.545 -2.460 -0.558 1.00 98.31 88 ALA A N 1
ATOM 697 C CA . ALA A 1 88 ? 5.259 -1.125 -0.036 1.00 98.31 88 ALA A CA 1
ATOM 698 C C . ALA A 1 88 ? 3.773 -0.754 -0.177 1.00 98.31 88 ALA A C 1
ATOM 700 O O . ALA A 1 88 ? 3.200 -0.245 0.784 1.00 98.31 88 ALA A O 1
ATOM 701 N N . GLU A 1 89 ? 3.147 -1.075 -1.312 1.00 97.94 89 GLU A N 1
ATOM 702 C CA . GLU A 1 89 ? 1.706 -0.880 -1.547 1.00 97.94 89 GLU A CA 1
ATOM 703 C C . GLU A 1 89 ? 0.854 -1.685 -0.547 1.00 97.94 89 GLU A C 1
ATOM 705 O O . GLU A 1 89 ? -0.062 -1.143 0.075 1.00 97.94 89 GLU A O 1
ATOM 710 N N . VAL A 1 90 ? 1.199 -2.957 -0.312 1.00 98.56 90 VAL A N 1
ATOM 711 C CA . VAL A 1 90 ? 0.505 -3.809 0.671 1.00 98.56 90 VAL A CA 1
ATOM 712 C C . VAL A 1 90 ? 0.644 -3.261 2.092 1.00 98.56 90 VAL A C 1
ATOM 714 O O . VAL A 1 90 ? -0.332 -3.257 2.838 1.00 98.56 90 VAL A O 1
ATOM 717 N N . ARG A 1 91 ? 1.827 -2.769 2.483 1.00 98.12 91 ARG A N 1
ATOM 718 C CA . ARG A 1 91 ? 2.009 -2.138 3.803 1.00 98.12 91 ARG A CA 1
ATOM 719 C C . ARG A 1 91 ? 1.164 -0.879 3.955 1.00 98.12 91 ARG A C 1
ATOM 721 O O . ARG A 1 91 ? 0.492 -0.747 4.966 1.00 98.12 91 ARG A O 1
ATOM 728 N N . ALA A 1 92 ? 1.162 -0.002 2.952 1.00 98.38 92 ALA A N 1
ATOM 729 C CA . ALA A 1 92 ? 0.338 1.203 2.981 1.00 98.38 92 ALA A CA 1
ATOM 730 C C . ALA A 1 92 ? -1.157 0.860 3.098 1.00 98.38 92 ALA A C 1
ATOM 732 O O . ALA A 1 92 ? -1.875 1.478 3.878 1.00 98.38 92 ALA A O 1
ATOM 733 N N . THR A 1 93 ? -1.609 -0.174 2.382 1.00 98.44 93 THR A N 1
ATOM 734 C CA . THR A 1 93 ? -2.996 -0.658 2.459 1.00 98.44 93 THR A CA 1
ATOM 735 C C . THR A 1 93 ? -3.330 -1.234 3.835 1.00 98.44 93 THR A C 1
ATOM 737 O O . THR A 1 93 ? -4.382 -0.913 4.387 1.00 98.44 93 THR A O 1
ATOM 740 N N . ARG A 1 94 ? -2.430 -2.044 4.415 1.00 98.62 94 ARG A N 1
ATOM 741 C CA . ARG A 1 94 ? -2.576 -2.550 5.787 1.00 98.62 94 ARG A CA 1
ATOM 742 C C . ARG A 1 94 ? -2.741 -1.393 6.757 1.00 98.62 94 ARG A C 1
ATOM 744 O O . ARG A 1 94 ? -3.689 -1.412 7.525 1.00 98.62 94 ARG A O 1
ATOM 751 N N . ASP A 1 95 ? -1.841 -0.416 6.708 1.00 98.44 95 ASP A N 1
ATOM 752 C CA . ASP A 1 95 ? -1.838 0.709 7.642 1.00 98.44 95 ASP A CA 1
ATOM 753 C C . ASP A 1 95 ? -3.138 1.515 7.505 1.00 98.44 95 ASP A C 1
ATOM 755 O O . ASP A 1 95 ? -3.789 1.817 8.501 1.00 98.44 95 ASP A O 1
ATOM 759 N N . ALA A 1 96 ? -3.593 1.776 6.276 1.00 98.25 96 ALA A N 1
ATOM 760 C CA . ALA A 1 96 ? -4.863 2.457 6.034 1.00 98.25 96 ALA A CA 1
ATOM 761 C C . ALA A 1 96 ? -6.076 1.694 6.601 1.00 98.25 96 ALA A C 1
ATOM 763 O O . ALA A 1 96 ? -6.958 2.312 7.189 1.00 98.25 96 ALA A O 1
ATOM 764 N N . LYS A 1 97 ? -6.130 0.363 6.453 1.00 98.12 97 LYS A N 1
ATOM 765 C CA . LYS A 1 97 ? -7.226 -0.459 7.001 1.00 98.12 97 LYS A CA 1
ATOM 766 C C . LYS A 1 97 ?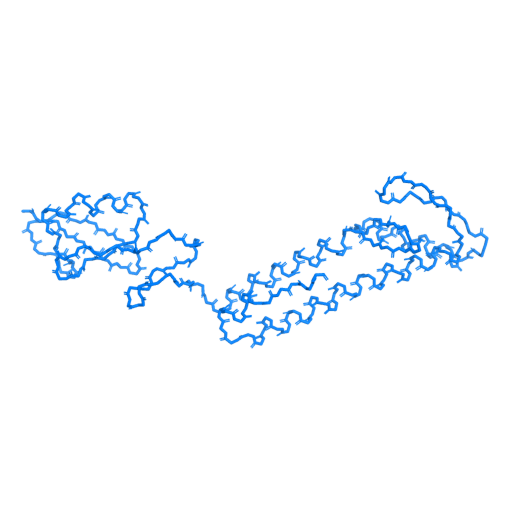 -7.122 -0.640 8.517 1.00 98.12 97 LYS A C 1
ATOM 768 O O . LYS A 1 97 ? -8.136 -0.618 9.203 1.00 98.12 97 LYS A O 1
ATOM 773 N N . GLU A 1 98 ? -5.916 -0.802 9.052 1.00 98.44 98 GLU A N 1
ATOM 774 C CA . GLU A 1 98 ? -5.662 -0.924 10.489 1.00 98.44 98 GLU A CA 1
ATOM 775 C C . GLU A 1 98 ? -6.083 0.345 11.230 1.00 98.44 98 GLU A C 1
ATOM 777 O O . GLU A 1 98 ? -6.763 0.246 12.249 1.00 98.44 98 GLU A O 1
ATOM 782 N N . PHE A 1 99 ? -5.740 1.517 10.691 1.00 98.50 99 PHE A N 1
ATOM 783 C CA . PHE A 1 99 ? -6.019 2.825 11.289 1.00 98.50 99 PHE A CA 1
ATOM 784 C C . PHE A 1 99 ? -7.320 3.482 10.789 1.00 98.50 99 PHE A C 1
ATOM 786 O O . PHE A 1 99 ? -7.627 4.600 11.192 1.00 98.50 99 PHE A O 1
ATOM 793 N N . GLY A 1 100 ? -8.082 2.810 9.919 1.00 97.81 100 GLY A N 1
ATOM 794 C CA . GLY A 1 100 ? -9.297 3.336 9.279 1.00 97.81 100 GLY A CA 1
ATOM 795 C C . GLY A 1 100 ? -10.599 3.127 10.059 1.00 97.81 100 GLY A C 1
ATOM 796 O O . GLY A 1 100 ? -11.674 3.387 9.523 1.00 97.81 100 GLY A O 1
ATOM 797 N N . GLY A 1 101 ? -10.514 2.641 11.295 1.00 98.19 101 GLY A N 1
ATOM 798 C CA . GLY A 1 101 ? -11.643 2.280 12.142 1.00 98.19 101 GLY A CA 1
ATOM 799 C C . GLY A 1 101 ? -12.024 0.800 12.069 1.00 98.19 101 GLY A C 1
ATOM 800 O O . GLY A 1 101 ? -11.578 0.044 11.202 1.00 98.19 101 GLY A O 1
ATOM 801 N N . PHE A 1 102 ? -12.860 0.375 13.013 1.00 98.69 102 PHE A N 1
ATOM 802 C CA . PHE A 1 102 ? -13.401 -0.983 13.090 1.00 98.69 102 PHE A CA 1
ATOM 803 C C . PHE A 1 102 ? -14.825 -0.975 13.647 1.00 98.69 102 PHE A C 1
ATOM 805 O O . PHE A 1 102 ? -15.249 -0.020 14.294 1.00 98.69 102 PHE A O 1
ATOM 812 N N . THR A 1 103 ? -15.582 -2.040 13.382 1.00 98.38 103 THR A N 1
ATOM 813 C CA . THR A 1 103 ? -16.969 -2.167 13.850 1.00 98.38 103 THR A CA 1
ATOM 814 C C . THR A 1 103 ? -17.057 -3.076 15.069 1.00 98.38 103 THR A C 1
ATOM 816 O O . THR A 1 103 ? -16.512 -4.180 15.067 1.00 98.38 103 THR A O 1
ATOM 819 N N . TRP A 1 104 ? -17.808 -2.645 16.079 1.00 98.56 104 TRP A N 1
ATOM 820 C CA . TRP A 1 104 ? -18.244 -3.482 17.190 1.00 98.56 104 TRP A CA 1
ATOM 821 C C . TRP A 1 104 ? -19.698 -3.159 17.538 1.00 98.56 104 TRP A C 1
ATOM 823 O O . TRP A 1 104 ? -20.059 -1.996 17.704 1.00 98.56 104 TRP A O 1
ATOM 833 N N . ASP A 1 105 ? -20.532 -4.198 17.607 1.00 97.81 105 ASP A N 1
ATOM 834 C CA . ASP A 1 105 ? -21.959 -4.118 17.946 1.00 97.81 105 ASP A CA 1
ATOM 835 C C . ASP A 1 105 ? -22.723 -2.994 17.214 1.00 97.81 105 ASP A C 1
ATOM 837 O O . ASP A 1 105 ? -23.394 -2.156 17.816 1.00 97.81 105 ASP A O 1
ATOM 841 N N . GLY A 1 106 ? -22.537 -2.931 15.891 1.00 97.50 106 GLY A N 1
ATOM 842 C CA . GLY A 1 106 ? -23.175 -1.947 15.009 1.00 97.50 106 GLY A CA 1
ATOM 843 C C . GLY A 1 106 ? -22.584 -0.531 15.053 1.00 97.50 106 GLY A C 1
ATOM 844 O O . GLY A 1 106 ? -22.982 0.301 14.244 1.00 97.50 106 GLY A O 1
ATOM 845 N N . SER A 1 107 ? -21.628 -0.253 15.943 1.00 98.19 107 SER A N 1
ATOM 846 C CA . SER A 1 107 ? -20.947 1.041 16.065 1.00 98.19 107 SER A CA 1
ATOM 847 C C . SER A 1 107 ? -19.559 1.014 15.424 1.00 98.19 107 SER A C 1
ATOM 849 O O . SER A 1 107 ? -18.862 0.002 15.494 1.00 98.19 107 SER A O 1
ATOM 851 N N . ILE A 1 108 ? -19.136 2.138 14.839 1.00 98.44 108 ILE A N 1
ATOM 852 C CA . ILE A 1 108 ? -17.791 2.303 14.270 1.00 98.44 108 ILE A CA 1
ATOM 853 C C . ILE A 1 108 ? -16.911 3.057 15.269 1.00 98.44 108 ILE A C 1
ATOM 855 O O . ILE A 1 108 ? -17.238 4.166 15.693 1.00 98.44 108 ILE A O 1
ATOM 859 N N . PHE A 1 109 ? -15.787 2.449 15.630 1.00 98.69 109 PHE A N 1
ATOM 860 C CA . PHE A 1 109 ? -14.768 3.018 16.503 1.00 98.69 109 PHE A CA 1
ATOM 861 C C . PHE A 1 109 ? -13.569 3.465 15.677 1.00 98.69 109 PHE A C 1
ATOM 863 O O . PHE A 1 109 ? -13.167 2.767 14.743 1.00 98.69 109 PHE A O 1
ATOM 870 N N . ASP A 1 110 ? -12.960 4.584 16.063 1.00 98.75 110 ASP A N 1
ATOM 871 C CA . ASP A 1 110 ? -11.654 4.977 15.546 1.00 98.75 110 ASP A CA 1
ATOM 872 C C . ASP A 1 110 ? -10.583 3.961 15.960 1.00 98.75 110 ASP A C 1
ATOM 874 O O . ASP A 1 110 ? -10.605 3.400 17.060 1.00 98.75 110 ASP A O 1
ATOM 878 N N . SER A 1 111 ? -9.612 3.736 15.078 1.00 98.62 111 SER A N 1
ATOM 879 C CA . SER A 1 111 ? -8.500 2.815 15.326 1.00 98.62 111 SER A CA 1
ATOM 880 C C . SER A 1 111 ? -7.144 3.388 14.954 1.00 98.62 111 SER A C 1
ATOM 882 O O . SER A 1 111 ? -6.195 2.620 14.819 1.00 98.62 111 SER A O 1
ATOM 884 N N . ASP A 1 112 ? -7.014 4.711 14.819 1.00 98.56 112 ASP A N 1
ATOM 885 C CA . ASP A 1 112 ? -5.703 5.356 14.749 1.00 98.56 112 ASP A CA 1
ATOM 886 C C . ASP A 1 112 ? -4.859 5.022 15.996 1.00 98.56 112 ASP A C 1
ATOM 888 O O . ASP A 1 112 ? -5.382 4.604 17.031 1.00 98.56 112 ASP A O 1
ATOM 892 N N . ALA A 1 113 ? -3.543 5.223 15.929 1.00 97.69 113 ALA A N 1
ATOM 893 C CA . ALA A 1 113 ? -2.625 4.818 16.998 1.00 97.69 113 ALA A CA 1
ATOM 894 C C . ALA A 1 113 ? -2.998 5.361 18.398 1.00 97.69 113 ALA A C 1
ATOM 896 O O . ALA A 1 113 ? -2.821 4.671 19.411 1.00 97.69 113 ALA A O 1
ATOM 897 N N . MET A 1 114 ? -3.528 6.587 18.472 1.00 98.31 114 MET A N 1
ATOM 898 C CA . MET A 1 114 ? -3.978 7.178 19.730 1.00 98.31 114 MET A CA 1
ATOM 899 C C . MET A 1 114 ? -5.269 6.508 20.209 1.00 98.31 114 MET A C 1
ATOM 901 O O . MET A 1 114 ? -5.378 6.156 21.385 1.00 98.31 114 MET A O 1
ATOM 905 N N . SER A 1 115 ? -6.224 6.291 19.309 1.00 98.38 115 SER A N 1
ATOM 906 C CA . SER A 1 115 ? -7.480 5.595 19.601 1.00 98.38 115 SER A CA 1
ATOM 907 C C . SER A 1 115 ? -7.252 4.151 20.057 1.00 98.38 115 SER A C 1
ATOM 909 O O . SER A 1 115 ? -7.819 3.749 21.073 1.00 98.38 115 SER A O 1
ATOM 911 N N . GLN A 1 116 ? -6.327 3.409 19.435 1.00 98.69 116 GLN A N 1
ATOM 912 C CA . GLN A 1 116 ? -5.943 2.071 19.903 1.00 98.69 116 GLN A CA 1
ATOM 913 C C . GLN A 1 116 ? -5.414 2.099 21.340 1.00 98.69 116 GLN A C 1
ATOM 915 O O . GLN A 1 116 ? -5.842 1.314 22.186 1.00 98.69 116 GLN A O 1
ATOM 920 N N . SER A 1 117 ? -4.515 3.041 21.639 1.00 98.56 117 SER A N 1
ATOM 921 C CA . SER A 1 117 ? -3.935 3.189 22.978 1.00 98.56 117 SER A CA 1
ATOM 922 C C . SER A 1 117 ? -5.001 3.519 24.029 1.00 98.56 117 SER A C 1
ATOM 924 O O . SER A 1 117 ? -4.991 2.957 25.124 1.00 98.56 117 SER A O 1
ATOM 926 N N . ARG A 1 118 ? -5.954 4.398 23.691 1.00 98.69 118 ARG A N 1
ATOM 927 C CA . ARG A 1 118 ? -7.075 4.771 24.569 1.00 98.69 118 ARG A CA 1
ATOM 928 C C . ARG A 1 118 ? -8.020 3.601 24.815 1.00 98.69 118 ARG A C 1
ATOM 930 O O . ARG A 1 118 ? -8.378 3.365 25.964 1.00 98.69 118 ARG A O 1
ATOM 937 N N . ILE A 1 119 ? -8.386 2.860 23.767 1.00 98.75 119 ILE A N 1
ATOM 938 C CA . ILE A 1 119 ? -9.252 1.678 23.869 1.00 98.75 119 ILE A CA 1
ATOM 939 C C . ILE A 1 119 ? -8.602 0.635 24.777 1.00 98.75 119 ILE A C 1
ATOM 941 O O . ILE A 1 119 ? -9.241 0.146 25.706 1.00 98.75 119 ILE A O 1
ATOM 945 N N . MET A 1 120 ? -7.315 0.342 24.576 1.00 98.50 120 MET A N 1
ATOM 946 C CA . MET A 1 120 ? -6.598 -0.628 25.407 1.00 98.50 120 MET A CA 1
ATOM 947 C C . MET A 1 120 ? -6.462 -0.168 26.865 1.00 98.50 120 MET A C 1
ATOM 949 O O . MET A 1 120 ? -6.633 -0.977 27.777 1.00 98.50 120 MET A O 1
ATOM 953 N N . GLY A 1 121 ? -6.215 1.123 27.103 1.00 98.56 121 GLY A N 1
ATOM 954 C CA . GLY A 1 121 ? -6.189 1.692 28.453 1.00 98.56 121 GLY A CA 1
ATOM 955 C C . GLY A 1 121 ? -7.549 1.620 29.155 1.00 98.56 121 GLY A C 1
ATOM 956 O O . GLY A 1 121 ? -7.626 1.207 30.310 1.00 98.56 121 GLY A O 1
ATOM 957 N N . ALA A 1 122 ? -8.635 1.957 28.454 1.00 98.69 122 ALA A N 1
ATOM 958 C CA . ALA A 1 122 ? -9.992 1.865 28.988 1.00 98.69 122 ALA A CA 1
ATOM 959 C C . ALA A 1 122 ? -10.400 0.411 29.267 1.00 98.69 122 ALA A C 1
ATOM 961 O O . ALA A 1 122 ? -10.963 0.129 30.322 1.00 98.69 122 ALA A O 1
ATOM 962 N N . ALA A 1 123 ? -10.047 -0.528 28.383 1.00 98.56 123 ALA A N 1
ATOM 963 C CA . ALA A 1 123 ? -10.264 -1.956 28.606 1.00 98.56 123 ALA A CA 1
ATOM 964 C C . ALA A 1 123 ? -9.496 -2.469 29.839 1.00 98.56 123 ALA A C 1
ATOM 966 O O . ALA A 1 123 ? -10.031 -3.261 30.614 1.00 98.56 123 ALA A O 1
ATOM 967 N N . GLN A 1 124 ? -8.271 -1.986 30.073 1.00 98.56 124 GLN A N 1
ATOM 968 C CA . GLN A 1 124 ? -7.513 -2.329 31.277 1.00 98.56 124 GLN A CA 1
ATOM 969 C C . GLN A 1 124 ? -8.172 -1.786 32.553 1.00 98.56 124 GLN A C 1
ATOM 971 O O . GLN A 1 124 ? -8.252 -2.509 33.543 1.00 98.56 124 GLN A O 1
ATOM 976 N N . LEU A 1 125 ? -8.678 -0.548 32.543 1.00 98.44 125 LEU A N 1
ATOM 977 C CA . LEU A 1 125 ? -9.417 0.014 33.682 1.00 98.44 125 LEU A CA 1
ATOM 978 C C . LEU A 1 125 ? -10.720 -0.754 33.947 1.00 98.44 125 LEU A C 1
ATOM 980 O O . LEU A 1 125 ? -10.997 -1.106 35.091 1.00 98.44 125 LEU A O 1
ATOM 984 N N . ALA A 1 126 ? -11.463 -1.090 32.891 1.00 98.44 126 ALA A N 1
ATOM 985 C CA . ALA A 1 126 ? -12.669 -1.911 32.962 1.00 98.44 126 ALA A CA 1
ATOM 986 C C . ALA A 1 126 ? -12.418 -3.301 33.570 1.00 98.44 126 ALA A C 1
ATOM 988 O O . ALA A 1 126 ? -13.279 -3.845 34.256 1.00 98.44 126 ALA A O 1
ATOM 989 N N . GLN A 1 127 ? -11.229 -3.877 33.365 1.00 97.88 127 GLN A N 1
ATOM 990 C CA . GLN A 1 127 ? -10.855 -5.152 33.980 1.00 97.88 127 GLN A CA 1
ATOM 991 C C . GLN A 1 127 ? -10.689 -5.056 35.507 1.00 97.88 127 GLN A C 1
ATOM 993 O O . GLN A 1 127 ? -10.868 -6.052 36.208 1.00 97.88 127 GLN A O 1
ATOM 998 N N . LEU A 1 128 ? -10.312 -3.881 36.017 1.00 98.06 128 LEU A N 1
ATOM 999 C CA . LEU A 1 128 ? -10.037 -3.6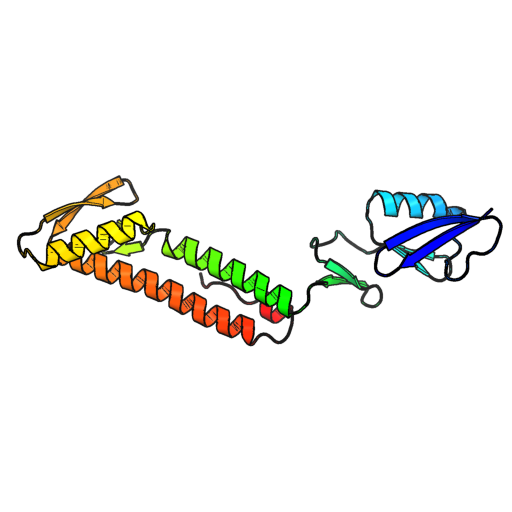54 37.438 1.00 98.06 128 LEU A CA 1
ATOM 1000 C C . LEU A 1 128 ? -11.288 -3.266 38.233 1.00 98.06 128 LEU A 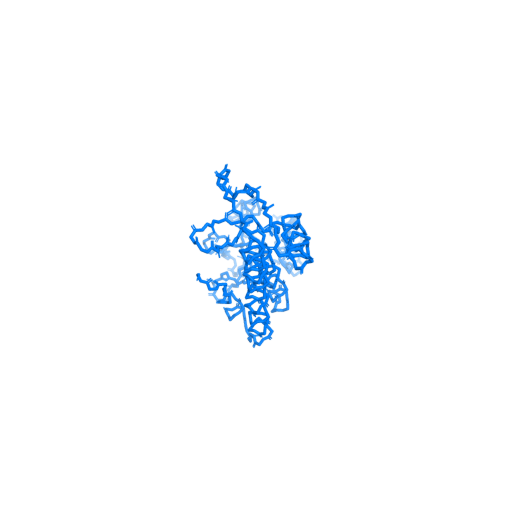C 1
ATOM 1002 O O . LEU A 1 128 ? -11.314 -3.471 39.446 1.00 98.06 128 LEU A O 1
ATOM 1006 N N . ASP A 1 129 ? -12.305 -2.721 37.567 1.00 97.56 129 ASP A N 1
ATOM 1007 C CA . ASP A 1 129 ? -13.539 -2.255 38.193 1.00 97.56 129 ASP A CA 1
ATOM 1008 C C . ASP A 1 129 ? -14.778 -2.816 37.472 1.00 97.56 129 ASP A C 1
ATOM 1010 O O . ASP A 1 129 ? -15.157 -2.321 36.409 1.00 97.56 129 ASP A O 1
ATOM 1014 N N . PRO A 1 130 ? -15.472 -3.814 38.054 1.00 94.06 130 PRO A N 1
ATOM 1015 C CA . PRO A 1 130 ? -16.732 -4.322 37.511 1.00 94.06 130 PRO A CA 1
ATOM 1016 C C . PRO A 1 130 ? -17.842 -3.264 37.396 1.00 94.06 130 PRO A C 1
ATOM 1018 O O . PRO A 1 130 ? -18.793 -3.463 36.643 1.00 94.06 130 PRO A O 1
ATOM 1021 N N . GLY A 1 131 ? -17.748 -2.163 38.151 1.00 97.44 131 GLY A N 1
ATOM 1022 C CA . GLY A 1 131 ? -18.658 -1.020 38.090 1.00 97.44 131 GLY A CA 1
ATOM 1023 C C . GLY A 1 131 ? -18.290 0.018 37.028 1.00 97.44 131 GLY A C 1
ATOM 1024 O O . GLY A 1 131 ? -18.992 1.023 36.916 1.00 97.44 131 GLY A O 1
ATOM 1025 N N . PHE A 1 132 ? -17.224 -0.209 36.252 1.00 98.56 132 PHE A N 1
ATOM 1026 C CA . PHE A 1 132 ? -16.750 0.720 35.233 1.00 98.56 132 PHE A CA 1
ATOM 1027 C C . PHE A 1 132 ? -17.844 1.060 34.214 1.00 98.56 132 PHE A C 1
ATOM 1029 O O . PHE A 1 132 ? -18.553 0.187 33.700 1.00 98.56 132 PHE A O 1
ATOM 1036 N N . GLN A 1 133 ? -17.936 2.352 33.909 1.00 98.31 133 GLN A N 1
ATOM 1037 C CA . GLN A 1 133 ? -18.797 2.934 32.889 1.00 98.31 133 GLN A CA 1
ATOM 1038 C C . GLN A 1 133 ? -18.048 4.088 32.223 1.00 98.31 133 GLN A C 1
ATOM 1040 O O . GLN A 1 133 ? -17.383 4.872 32.905 1.00 98.31 133 GLN A O 1
ATOM 1045 N N . ILE A 1 134 ? -18.175 4.215 30.905 1.00 98.50 134 ILE A N 1
ATOM 1046 C CA . ILE A 1 134 ? -17.623 5.343 30.153 1.00 98.50 134 ILE A CA 1
ATOM 1047 C C . ILE A 1 134 ? -18.553 5.738 29.012 1.00 98.50 134 ILE A C 1
ATOM 1049 O O . ILE A 1 134 ? -19.054 4.883 28.288 1.00 98.50 134 ILE A O 1
ATOM 1053 N N . ASP A 1 135 ? -18.741 7.039 28.822 1.00 98.69 135 ASP A N 1
ATOM 1054 C CA . ASP A 1 135 ? -19.337 7.575 27.604 1.00 98.69 135 ASP A CA 1
ATOM 1055 C C . ASP A 1 135 ? -18.238 7.730 26.553 1.00 98.69 135 ASP A C 1
ATOM 1057 O O . ASP A 1 135 ? -17.315 8.534 26.706 1.00 98.69 135 ASP A O 1
ATOM 1061 N N . TRP A 1 136 ? -18.312 6.919 25.502 1.00 98.56 136 TRP A N 1
ATOM 1062 C CA . TRP A 1 136 ? -17.330 6.892 24.427 1.00 98.56 136 TRP A CA 1
ATOM 1063 C C . TRP A 1 136 ? -17.847 7.636 23.198 1.00 98.56 136 TRP A C 1
ATOM 1065 O O . TRP A 1 136 ? -18.938 7.340 22.708 1.00 98.56 136 TRP A O 1
ATOM 1075 N N . THR A 1 137 ? -17.053 8.563 22.664 1.00 98.50 137 THR A N 1
ATOM 1076 C CA . THR A 1 137 ? -17.334 9.208 21.374 1.00 98.50 137 THR A CA 1
ATOM 1077 C C . THR A 1 137 ? -16.882 8.294 20.236 1.00 98.50 137 THR A C 1
ATOM 1079 O O . THR A 1 137 ? -15.702 7.962 20.134 1.00 98.50 137 THR A O 1
ATOM 1082 N N . LEU A 1 138 ? -17.829 7.862 19.408 1.00 98.56 138 LEU A N 1
ATOM 1083 C CA . LEU A 1 138 ? -17.618 7.012 18.237 1.00 98.56 138 LEU A CA 1
ATOM 1084 C C . LEU A 1 138 ? -17.053 7.813 17.052 1.00 98.56 138 LEU A C 1
ATOM 1086 O O . LEU A 1 138 ? -17.051 9.044 17.069 1.00 98.56 138 LEU A O 1
ATOM 1090 N N . ALA A 1 139 ? -16.630 7.112 15.996 1.00 98.12 139 ALA A N 1
ATOM 1091 C CA . ALA A 1 139 ? -16.018 7.724 14.809 1.00 98.12 139 ALA A CA 1
ATOM 1092 C C . ALA A 1 139 ? -16.957 8.707 14.075 1.00 98.12 139 ALA A C 1
ATOM 1094 O O . ALA A 1 139 ? -16.517 9.655 13.427 1.00 98.12 139 ALA A O 1
ATOM 1095 N N . ASP A 1 140 ? -18.274 8.511 14.193 1.00 98.00 140 ASP A N 1
ATOM 1096 C CA . ASP A 1 140 ? -19.302 9.405 13.647 1.00 98.00 140 ASP A CA 1
ATOM 1097 C C . ASP A 1 140 ? -19.671 10.571 14.588 1.00 98.00 140 ASP A C 1
ATOM 1099 O O . ASP A 1 140 ? -20.595 11.334 14.305 1.00 98.00 140 ASP A O 1
ATOM 1103 N N . ASN A 1 141 ? -18.925 10.746 15.683 1.00 98.12 141 ASN A N 1
ATOM 1104 C CA . ASN A 1 141 ? -19.146 11.711 16.765 1.00 98.12 141 ASN A CA 1
ATOM 1105 C C . ASN A 1 141 ? -20.418 11.488 17.598 1.00 98.12 141 ASN A C 1
ATOM 1107 O O . ASN A 1 141 ? -20.760 12.340 18.424 1.00 98.12 141 ASN A O 1
ATOM 1111 N N . THR A 1 142 ? -21.117 10.363 17.436 1.00 98.44 142 THR A N 1
ATOM 1112 C CA . THR A 1 142 ? -22.157 9.968 18.392 1.00 98.44 142 THR A CA 1
ATOM 1113 C C . THR A 1 142 ? -21.526 9.442 19.682 1.00 98.44 142 THR A C 1
ATOM 1115 O O . THR A 1 142 ? -20.346 9.092 19.722 1.00 98.44 142 THR A O 1
ATOM 1118 N N . VAL A 1 143 ? -22.296 9.419 20.771 1.00 98.44 143 VAL A N 1
ATOM 1119 C CA . VAL A 1 143 ? -21.820 8.949 22.077 1.00 98.44 143 VAL A CA 1
ATOM 1120 C C . VAL A 1 143 ? -22.518 7.648 22.435 1.00 98.44 143 VAL A C 1
ATOM 1122 O O . VAL A 1 143 ? -23.740 7.539 22.319 1.00 98.44 143 VAL A O 1
ATOM 1125 N N . ARG A 1 144 ? -21.740 6.674 22.906 1.00 98.19 144 ARG A N 1
ATOM 1126 C CA . ARG A 1 144 ? -22.229 5.390 23.399 1.00 98.19 144 ARG A CA 1
ATOM 1127 C C . ARG A 1 144 ? -21.705 5.139 24.807 1.00 98.19 144 ARG A C 1
ATOM 1129 O O . ARG A 1 144 ? -20.496 5.135 25.019 1.00 98.19 144 ARG A O 1
ATOM 1136 N N . SER A 1 145 ? -22.609 4.889 25.749 1.00 98.56 145 SER A N 1
ATOM 1137 C CA . SER A 1 145 ? -22.238 4.437 27.091 1.00 98.56 145 SER A CA 1
ATOM 1138 C C . SER A 1 145 ? -21.812 2.969 27.038 1.00 98.56 145 SER A C 1
ATOM 1140 O O . SER A 1 145 ? -22.535 2.129 26.497 1.00 98.56 145 SER A O 1
ATOM 1142 N N . LEU A 1 146 ? -20.632 2.670 27.573 1.00 98.69 146 LEU A N 1
ATOM 1143 C CA . LEU A 1 146 ? -20.027 1.342 27.596 1.00 98.69 146 LEU A CA 1
ATOM 1144 C C . LEU A 1 146 ? -19.813 0.899 29.041 1.00 98.69 146 LEU A C 1
ATOM 1146 O O . LEU A 1 146 ? -19.144 1.585 29.817 1.00 98.69 146 LEU A O 1
ATOM 1150 N N . SER A 1 147 ? -20.333 -0.280 29.374 1.00 98.81 147 SER A N 1
ATOM 1151 C CA . SER A 1 147 ? -20.024 -0.958 30.630 1.00 98.81 147 SER A CA 1
ATOM 1152 C C . SER A 1 147 ? -18.617 -1.561 30.624 1.00 98.81 147 SER A C 1
ATOM 1154 O O . SER A 1 147 ? -17.956 -1.645 29.586 1.00 98.81 147 SER A O 1
ATOM 1156 N N . ALA A 1 148 ? -18.175 -2.068 31.778 1.00 98.69 148 ALA A N 1
ATOM 1157 C CA . ALA A 1 148 ? -16.951 -2.858 31.883 1.00 98.69 148 ALA A CA 1
ATOM 1158 C C . ALA A 1 148 ? -16.899 -4.008 30.855 1.00 98.69 148 ALA A C 1
ATOM 1160 O O . ALA A 1 148 ? -15.888 -4.210 30.183 1.00 98.69 148 ALA A O 1
ATOM 1161 N N . VAL A 1 149 ? -18.010 -4.740 30.698 1.00 98.62 149 VAL A N 1
ATOM 1162 C CA . VAL A 1 149 ? -18.113 -5.872 29.762 1.00 98.62 149 VAL A CA 1
ATOM 1163 C C . VAL A 1 149 ? -18.013 -5.394 28.314 1.00 98.62 149 VAL A C 1
ATOM 1165 O O . VAL A 1 149 ? -17.284 -5.997 27.526 1.00 98.62 149 VAL A O 1
ATOM 1168 N N . ASP A 1 150 ? -18.684 -4.291 27.981 1.00 98.75 150 ASP A N 1
ATOM 1169 C CA . ASP A 1 150 ? -18.648 -3.712 26.635 1.00 98.75 150 ASP A CA 1
ATOM 1170 C C . ASP A 1 150 ? -17.238 -3.242 26.275 1.00 98.75 150 ASP A C 1
ATOM 1172 O O . ASP A 1 150 ? -16.719 -3.587 25.217 1.00 98.75 150 ASP A O 1
ATOM 1176 N N . MET A 1 151 ? -16.571 -2.516 27.176 1.00 98.69 151 MET A N 1
ATOM 1177 C CA . MET A 1 151 ? -15.228 -1.987 26.929 1.00 98.69 151 MET A CA 1
ATOM 1178 C C . MET A 1 151 ? -14.189 -3.106 26.747 1.00 98.69 151 MET A C 1
ATOM 1180 O O . MET A 1 151 ? -13.310 -3.007 25.888 1.00 98.69 151 MET A O 1
ATOM 1184 N N . LEU A 1 152 ? -14.308 -4.208 27.499 1.00 98.75 152 LEU A N 1
ATOM 1185 C CA . LEU A 1 152 ? -13.486 -5.403 27.283 1.00 98.75 152 LEU A CA 1
ATOM 1186 C C . LEU A 1 152 ? -13.756 -6.033 25.909 1.00 98.75 152 LEU A C 1
ATOM 1188 O O . LEU A 1 152 ? -12.812 -6.395 25.203 1.00 98.75 152 LEU A O 1
ATOM 1192 N N . ALA A 1 153 ? -15.023 -6.133 25.501 1.00 98.75 153 ALA A N 1
ATOM 1193 C CA . ALA A 1 153 ? -15.400 -6.672 24.198 1.00 98.75 153 ALA A CA 1
ATOM 1194 C C . ALA A 1 153 ? -14.912 -5.788 23.033 1.00 98.75 153 ALA A C 1
ATOM 1196 O O . ALA A 1 153 ? -14.417 -6.320 22.038 1.00 98.75 153 ALA A O 1
ATOM 1197 N N . VAL A 1 154 ? -14.963 -4.459 23.177 1.00 98.81 154 VAL A N 1
ATOM 1198 C CA . VAL A 1 154 ? -14.384 -3.495 22.223 1.00 98.81 154 VAL A CA 1
ATOM 1199 C C . VAL A 1 154 ? -12.870 -3.688 22.108 1.00 98.81 154 VAL A C 1
ATOM 1201 O O . VAL A 1 154 ? -12.347 -3.742 20.997 1.00 98.81 154 VAL A O 1
ATOM 1204 N N . GLY A 1 155 ? -12.156 -3.863 23.228 1.00 98.75 155 GLY A N 1
ATOM 1205 C CA . GLY A 1 155 ? -10.716 -4.149 23.218 1.00 98.75 155 GLY A CA 1
ATOM 1206 C C . GLY A 1 155 ? -10.367 -5.451 22.485 1.00 98.75 155 GLY A C 1
ATOM 1207 O O . GLY A 1 155 ? -9.432 -5.488 21.683 1.00 98.75 155 GLY A O 1
ATOM 1208 N N . VAL A 1 156 ? -11.155 -6.512 22.692 1.00 98.75 156 VAL A N 1
ATOM 1209 C CA . VAL A 1 156 ? -11.005 -7.781 21.956 1.00 98.75 156 VAL A CA 1
ATOM 1210 C C . VAL A 1 156 ? -11.278 -7.591 20.461 1.00 98.75 156 VAL A C 1
ATOM 1212 O O . VAL A 1 156 ? -10.516 -8.096 19.635 1.00 98.75 156 VAL A O 1
ATOM 1215 N N . ALA A 1 157 ? -12.326 -6.848 20.101 1.00 98.81 157 ALA A N 1
ATOM 1216 C CA . ALA A 1 157 ? -12.669 -6.567 18.710 1.00 98.81 157 ALA A CA 1
ATOM 1217 C C . ALA A 1 157 ? -11.583 -5.746 17.997 1.00 98.81 157 ALA A C 1
ATOM 1219 O O . ALA A 1 157 ? -11.219 -6.082 16.868 1.00 98.81 157 ALA A O 1
ATOM 1220 N N . LEU A 1 158 ? -10.991 -4.751 18.668 1.00 98.81 158 LEU A N 1
ATOM 1221 C CA . LEU A 1 158 ? -9.836 -4.019 18.148 1.00 98.81 158 LEU A CA 1
ATOM 1222 C C . LEU A 1 158 ? -8.651 -4.963 17.899 1.00 98.81 158 LEU A C 1
ATOM 1224 O O . LEU A 1 158 ? -8.052 -4.944 16.824 1.00 98.81 158 LEU A O 1
ATOM 1228 N N . GLY A 1 159 ? -8.329 -5.819 18.872 1.00 98.62 159 GLY A N 1
ATOM 1229 C CA . GLY A 1 159 ? -7.254 -6.801 18.730 1.00 98.62 159 GLY A CA 1
ATOM 1230 C C . GLY A 1 159 ? -7.479 -7.746 17.545 1.00 98.62 159 GLY A C 1
ATOM 1231 O O . GLY A 1 159 ? -6.552 -8.006 16.776 1.00 98.62 159 GLY A O 1
ATOM 1232 N N . ALA A 1 160 ? -8.715 -8.216 17.355 1.00 98.69 160 ALA A N 1
ATOM 1233 C CA . ALA A 1 160 ? -9.093 -9.055 16.221 1.00 98.69 160 ALA A CA 1
ATOM 1234 C C . ALA A 1 160 ? -8.968 -8.314 14.878 1.00 98.69 160 ALA A C 1
ATOM 1236 O O . ALA A 1 160 ? -8.433 -8.880 13.923 1.00 98.69 160 ALA A O 1
ATOM 1237 N N . HIS A 1 161 ? -9.394 -7.048 14.815 1.00 98.56 161 HIS A N 1
ATOM 1238 C CA . HIS A 1 161 ? -9.255 -6.194 13.631 1.00 98.56 161 HIS A CA 1
ATOM 1239 C C . HIS A 1 161 ? -7.791 -6.041 13.209 1.00 98.56 161 HIS A C 1
ATOM 1241 O O . HIS A 1 161 ? -7.434 -6.393 12.083 1.00 98.56 161 HIS A O 1
ATOM 1247 N N . VAL A 1 162 ? -6.925 -5.601 14.128 1.00 98.56 162 VAL A N 1
ATOM 1248 C CA . VAL A 1 162 ? -5.484 -5.427 13.869 1.00 98.56 162 VAL A CA 1
ATOM 1249 C C . VAL A 1 162 ? -4.850 -6.757 13.446 1.00 98.56 162 VAL A C 1
ATOM 1251 O O . VAL A 1 162 ? -4.125 -6.830 12.448 1.00 98.56 162 VAL A O 1
ATOM 1254 N N . ALA A 1 163 ? -5.162 -7.847 14.154 1.00 98.56 163 ALA A N 1
ATOM 1255 C CA . ALA A 1 163 ? -4.639 -9.170 13.832 1.00 98.56 163 ALA A CA 1
ATOM 1256 C C . ALA A 1 163 ? -5.037 -9.634 12.420 1.00 98.56 163 ALA A C 1
ATOM 1258 O O . ALA A 1 163 ? -4.193 -10.199 11.715 1.00 98.56 163 ALA A O 1
ATOM 1259 N N . ALA A 1 164 ? -6.275 -9.367 11.991 1.00 98.44 164 ALA A N 1
ATOM 1260 C CA . ALA A 1 164 ? -6.771 -9.706 10.660 1.00 98.44 164 ALA A CA 1
ATOM 1261 C C . ALA A 1 164 ? -6.033 -8.937 9.549 1.00 98.44 164 ALA A C 1
ATOM 1263 O O . ALA A 1 164 ? -5.604 -9.550 8.563 1.00 98.44 164 ALA A O 1
ATOM 1264 N N . GLN A 1 165 ? -5.791 -7.630 9.726 1.00 98.56 165 GLN A N 1
ATOM 1265 C CA . GLN A 1 165 ? -5.032 -6.844 8.742 1.00 98.56 165 GLN A CA 1
ATOM 1266 C C . GLN A 1 165 ? -3.591 -7.356 8.622 1.00 98.56 165 GLN A C 1
ATOM 1268 O O . GLN A 1 165 ? -3.072 -7.578 7.526 1.00 98.56 165 GLN A O 1
ATOM 1273 N N . HIS A 1 166 ? -2.944 -7.642 9.752 1.00 98.62 166 HIS A N 1
ATOM 1274 C CA . HIS A 1 166 ? -1.598 -8.207 9.750 1.00 98.62 166 HIS A CA 1
ATOM 1275 C C . HIS A 1 166 ? -1.529 -9.626 9.172 1.00 98.62 166 HIS A C 1
ATOM 1277 O O . HIS A 1 166 ? -0.531 -9.969 8.536 1.00 98.62 166 HIS A O 1
ATOM 1283 N N . ALA A 1 167 ? -2.548 -10.461 9.392 1.00 98.69 167 ALA A N 1
ATOM 1284 C CA . ALA A 1 167 ? -2.624 -11.796 8.803 1.00 98.69 167 ALA A CA 1
ATOM 1285 C C . ALA A 1 167 ? -2.704 -11.719 7.276 1.00 98.69 167 ALA A C 1
ATOM 1287 O O . ALA A 1 167 ? -1.891 -12.348 6.599 1.00 98.69 167 ALA A O 1
ATOM 1288 N N . THR A 1 168 ? -3.584 -10.864 6.755 1.00 98.69 168 THR A N 1
ATOM 1289 C CA . THR A 1 168 ? -3.717 -10.607 5.316 1.00 98.69 168 THR A CA 1
ATOM 1290 C C . THR A 1 168 ? -2.403 -10.103 4.718 1.00 98.69 168 THR A C 1
ATOM 1292 O O . THR A 1 168 ? -1.903 -10.665 3.747 1.00 98.69 168 THR A O 1
ATOM 1295 N N . ALA A 1 169 ? -1.755 -9.118 5.349 1.00 98.62 169 ALA A N 1
ATOM 1296 C CA . ALA A 1 169 ? -0.473 -8.601 4.872 1.00 98.62 169 ALA A CA 1
ATOM 1297 C C . ALA A 1 169 ? 0.639 -9.670 4.836 1.00 98.62 169 ALA A C 1
ATOM 1299 O O . ALA A 1 169 ? 1.486 -9.643 3.942 1.00 98.62 169 ALA A O 1
ATOM 1300 N N . ARG A 1 170 ? 0.666 -10.609 5.796 1.00 98.75 170 ARG A N 1
ATOM 1301 C CA . ARG A 1 170 ? 1.637 -11.720 5.801 1.00 98.75 170 ARG A CA 1
ATOM 1302 C C . ARG A 1 170 ? 1.418 -12.668 4.628 1.00 98.75 170 ARG A C 1
ATOM 1304 O O . ARG A 1 170 ? 2.396 -13.040 3.984 1.00 98.75 170 ARG A O 1
ATOM 1311 N N . GLU A 1 171 ? 0.166 -13.008 4.348 1.00 98.69 171 GLU A N 1
ATOM 1312 C CA . GLU A 1 171 ? -0.204 -13.868 3.224 1.00 98.69 171 GLU A CA 1
ATOM 1313 C C . GLU A 1 171 ? 0.179 -13.220 1.886 1.00 98.69 171 GLU A C 1
ATOM 1315 O O . GLU A 1 171 ? 0.933 -13.794 1.101 1.00 98.69 171 GLU A O 1
ATOM 1320 N N . LEU A 1 172 ? -0.198 -11.956 1.677 1.00 98.75 172 LEU A N 1
ATOM 1321 C CA . LEU A 1 172 ? 0.171 -11.214 0.467 1.00 98.75 172 LEU A CA 1
ATOM 1322 C C . LEU A 1 172 ? 1.691 -11.084 0.313 1.00 98.75 172 LEU A C 1
ATOM 1324 O O . LEU A 1 172 ? 2.223 -11.196 -0.789 1.00 98.75 172 LEU A O 1
ATOM 1328 N N . ARG A 1 173 ? 2.430 -10.902 1.414 1.00 98.62 173 ARG A N 1
ATOM 1329 C CA . ARG A 1 173 ? 3.898 -10.894 1.375 1.00 98.62 173 ARG A CA 1
ATOM 1330 C C . ARG A 1 173 ? 4.464 -12.234 0.909 1.00 98.62 173 ARG A C 1
ATOM 1332 O O . ARG A 1 173 ? 5.446 -12.237 0.167 1.00 98.62 173 ARG A O 1
ATOM 1339 N N . ALA A 1 174 ? 3.885 -13.351 1.346 1.00 98.69 174 ALA A N 1
ATOM 1340 C CA . ALA A 1 174 ? 4.295 -14.677 0.897 1.00 98.69 174 ALA A CA 1
ATOM 1341 C C . ALA A 1 174 ? 4.042 -14.850 -0.610 1.00 98.69 174 ALA A C 1
ATOM 1343 O O . ALA A 1 174 ? 4.946 -15.285 -1.324 1.00 98.69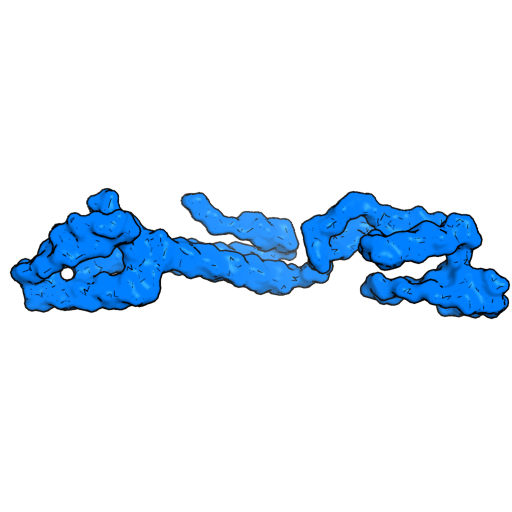 174 ALA A O 1
ATOM 1344 N N . GLN A 1 175 ? 2.883 -14.407 -1.107 1.00 98.69 175 GLN A N 1
ATOM 1345 C CA . GLN A 1 175 ? 2.548 -14.423 -2.537 1.00 98.69 175 GLN A CA 1
ATOM 1346 C C . GLN A 1 175 ? 3.517 -13.573 -3.371 1.00 98.69 175 GLN A C 1
ATOM 1348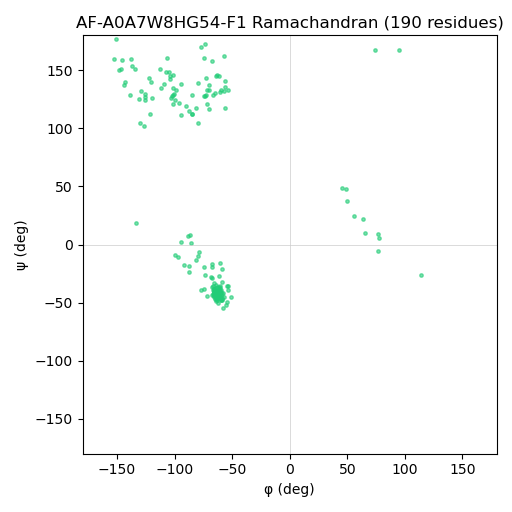 O O . GLN A 1 175 ? 4.055 -14.052 -4.368 1.00 98.69 175 GLN A O 1
ATOM 1353 N N . ILE A 1 176 ? 3.830 -12.349 -2.925 1.00 98.62 176 ILE A N 1
ATOM 1354 C CA . ILE A 1 176 ? 4.819 -11.474 -3.582 1.00 98.62 176 ILE A CA 1
ATOM 1355 C C . ILE A 1 176 ? 6.179 -12.166 -3.671 1.00 98.62 176 ILE A C 1
ATOM 1357 O O . ILE A 1 176 ? 6.829 -12.133 -4.713 1.00 98.62 176 ILE A O 1
ATOM 1361 N N . HIS A 1 177 ? 6.633 -12.799 -2.587 1.00 98.06 177 HIS A N 1
ATOM 1362 C CA . HIS A 1 177 ? 7.916 -13.502 -2.588 1.00 98.06 177 HIS A CA 1
ATOM 1363 C C . HIS A 1 177 ? 7.917 -14.714 -3.519 1.00 98.06 177 HIS A C 1
ATOM 1365 O O . HIS A 1 177 ? 8.916 -14.924 -4.208 1.00 98.06 177 HIS A O 1
ATOM 1371 N N . ALA A 1 178 ? 6.811 -15.454 -3.585 1.00 98.38 178 ALA A N 1
ATOM 1372 C CA . ALA A 1 178 ? 6.653 -16.629 -4.438 1.00 98.38 178 ALA A CA 1
ATOM 1373 C C . ALA A 1 178 ? 6.461 -16.304 -5.932 1.00 98.38 178 ALA A C 1
ATOM 1375 O O . ALA A 1 178 ? 6.704 -17.170 -6.769 1.00 98.38 178 ALA A O 1
ATOM 1376 N N . ALA A 1 179 ? 6.062 -15.077 -6.285 1.00 98.38 179 ALA A N 1
ATOM 1377 C CA . ALA A 1 179 ? 5.825 -14.675 -7.670 1.00 98.38 179 ALA A CA 1
ATOM 1378 C C . ALA A 1 179 ? 7.066 -14.872 -8.567 1.00 98.38 179 ALA A C 1
ATOM 1380 O O . ALA A 1 179 ? 8.178 -14.463 -8.211 1.00 98.38 179 ALA A O 1
ATOM 1381 N N . ALA A 1 180 ? 6.868 -15.489 -9.734 1.00 97.38 180 ALA A N 1
ATOM 1382 C CA . ALA A 1 180 ? 7.942 -15.858 -10.661 1.00 97.38 180 ALA A CA 1
ATOM 1383 C C . ALA A 1 180 ? 8.237 -14.786 -11.725 1.00 97.38 180 ALA A C 1
ATOM 1385 O O . ALA A 1 180 ? 9.310 -14.796 -12.323 1.00 97.38 180 ALA A O 1
ATOM 1386 N N . ASP A 1 181 ? 7.309 -13.856 -11.942 1.00 95.56 181 ASP A N 1
ATOM 1387 C CA . ASP A 1 181 ? 7.383 -12.836 -12.984 1.00 95.56 181 ASP A CA 1
ATOM 1388 C C . ASP A 1 181 ? 6.634 -11.553 -12.580 1.00 95.56 181 ASP A C 1
ATOM 1390 O O . ASP A 1 181 ? 6.050 -11.453 -11.496 1.00 95.56 181 ASP A O 1
ATOM 1394 N N . HIS A 1 182 ? 6.700 -10.543 -13.448 1.00 93.75 182 HIS A N 1
ATOM 1395 C CA . HIS A 1 182 ? 6.102 -9.226 -13.229 1.00 93.75 182 HIS A CA 1
ATOM 1396 C C . HIS A 1 182 ? 4.575 -9.292 -13.104 1.00 93.75 182 HIS A C 1
ATOM 1398 O O . HIS A 1 182 ? 4.007 -8.660 -12.214 1.00 93.75 182 HIS A O 1
ATOM 1404 N N . GLN A 1 183 ? 3.925 -10.104 -13.940 1.00 93.38 183 GLN A N 1
ATOM 1405 C CA . GLN A 1 183 ? 2.472 -10.245 -13.966 1.00 93.38 183 GLN A CA 1
ATOM 1406 C C . GLN A 1 183 ? 1.954 -10.864 -12.662 1.00 93.38 183 GLN A C 1
ATOM 1408 O O . GLN A 1 183 ? 0.978 -10.382 -12.089 1.00 93.38 183 GLN A O 1
ATOM 1413 N N . ALA A 1 184 ? 2.632 -11.893 -12.151 1.00 97.25 184 ALA A N 1
ATOM 1414 C CA . ALA A 1 184 ? 2.295 -12.529 -10.885 1.00 97.25 184 ALA A CA 1
ATOM 1415 C C . ALA A 1 184 ? 2.448 -11.568 -9.695 1.00 97.25 184 ALA A C 1
ATOM 1417 O O . ALA A 1 184 ? 1.635 -11.611 -8.776 1.00 97.25 184 ALA A O 1
ATOM 1418 N N . VAL A 1 185 ? 3.450 -10.678 -9.708 1.00 97.75 185 VAL A N 1
ATOM 1419 C CA . VAL A 1 185 ? 3.585 -9.630 -8.680 1.00 97.75 185 VAL A CA 1
ATOM 1420 C C . VAL A 1 185 ? 2.452 -8.610 -8.782 1.00 97.75 185 VAL A C 1
ATOM 1422 O O . VAL A 1 185 ? 1.897 -8.212 -7.759 1.00 97.75 185 VAL A O 1
ATOM 1425 N N . GLU A 1 186 ? 2.106 -8.171 -9.991 1.00 94.75 186 GLU A N 1
ATOM 1426 C CA . GLU A 1 186 ? 1.032 -7.195 -10.213 1.00 94.75 186 GLU A CA 1
ATOM 1427 C C . GLU A 1 186 ? -0.342 -7.718 -9.802 1.00 94.75 186 GLU A C 1
ATOM 1429 O O . GLU A 1 186 ? -1.131 -6.949 -9.254 1.00 94.75 186 GLU A O 1
ATOM 1434 N N . ALA A 1 187 ? -0.592 -9.015 -9.993 1.00 96.69 187 ALA A N 1
ATOM 1435 C CA . ALA A 1 187 ? -1.839 -9.672 -9.621 1.00 96.69 187 ALA A CA 1
ATOM 1436 C C . ALA A 1 187 ? -2.071 -9.764 -8.101 1.00 96.69 187 ALA A C 1
ATOM 1438 O O . ALA A 1 187 ? -3.203 -9.999 -7.680 1.00 96.69 187 ALA A O 1
ATOM 1439 N N . VAL A 1 188 ? -1.038 -9.581 -7.265 1.00 98.06 188 VAL A N 1
ATOM 1440 C CA . VAL A 1 188 ? -1.218 -9.570 -5.807 1.00 98.06 188 VAL A CA 1
ATOM 1441 C C . VAL A 1 188 ? -1.974 -8.309 -5.395 1.00 98.06 188 VAL A C 1
ATOM 14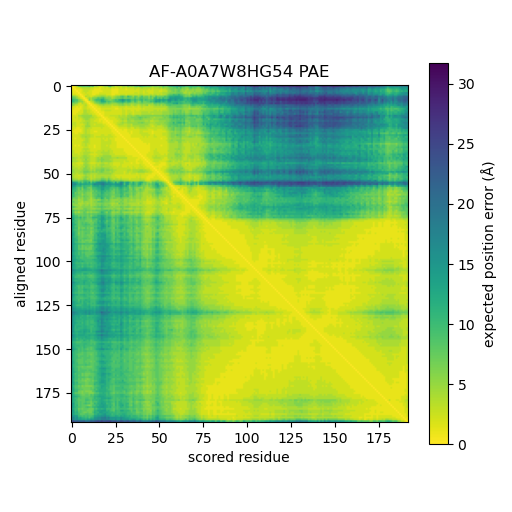43 O O . VAL A 1 188 ? -1.471 -7.189 -5.531 1.00 98.06 188 VAL A O 1
ATOM 1446 N N . ALA A 1 189 ? -3.163 -8.502 -4.831 1.00 96.69 189 ALA A N 1
ATOM 1447 C CA . ALA A 1 189 ? -4.048 -7.436 -4.389 1.00 96.69 189 ALA A CA 1
ATOM 1448 C C . ALA A 1 189 ? -4.619 -7.733 -3.000 1.00 96.69 189 ALA A C 1
ATOM 1450 O O . ALA A 1 189 ? -4.773 -8.888 -2.602 1.00 96.69 189 ALA A O 1
ATOM 1451 N N . TRP A 1 190 ? -4.925 -6.670 -2.256 1.00 97.44 190 TRP A N 1
ATOM 1452 C CA . TRP A 1 190 ? -5.635 -6.799 -0.989 1.00 97.44 190 TRP A CA 1
ATOM 1453 C C . TRP A 1 190 ? -7.093 -7.219 -1.256 1.00 97.44 190 TRP A C 1
ATOM 1455 O O . TRP A 1 190 ? -7.705 -6.609 -2.129 1.00 97.44 190 TRP A O 1
ATOM 1465 N N . PRO A 1 191 ? -7.652 -8.219 -0.547 1.00 94.56 191 PRO A N 1
ATOM 1466 C CA . PRO A 1 191 ? -9.049 -8.631 -0.727 1.00 94.56 191 PRO A CA 1
ATOM 1467 C C . PRO A 1 191 ? -10.046 -7.511 -0.395 1.00 94.56 191 PRO A C 1
ATOM 1469 O O . PRO A 1 191 ? -9.801 -6.738 0.533 1.00 94.56 191 PRO A O 1
ATOM 1472 N N . ASP A 1 192 ? -11.166 -7.446 -1.116 1.00 80.75 192 ASP A N 1
ATOM 1473 C CA . ASP A 1 192 ? -12.232 -6.464 -0.857 1.00 80.75 192 ASP A CA 1
ATOM 1474 C C . ASP A 1 192 ? -12.775 -6.540 0.584 1.00 80.75 192 ASP A C 1
ATOM 1476 O O . ASP A 1 192 ? -13.069 -7.663 1.061 1.00 80.75 192 ASP A O 1
#

Mean predicted aligned error: 7.19 Å

Secondary structure (DSSP, 8-state):
-EEEEEEETTEEEEEEESS--TT-EEEPGGGHHHHHHHHHTT--EEEETTEEEE--S--SSTTEEEETTTTEEEE-S-HHHHHHHHHHHHHHHHHHHHSS-EEETTEEE--SHHHHHHHHHHHHHHHH-TT-EEEEEPTTS-EEEEEHHHHHHHHHHHHHHHHHHHHHHHHHHHHHHH--SHHHHHT-----

Radius of gyration: 29.61 Å; Cα contacts (8 Å, |Δi|>4): 234; chains: 1; bounding box: 57×34×83 Å

Foldseek 3Di:
DWWWWADDPLDIDIDDDPDDDPRTDTAPPVCPVVVVVCVVVVWDWDADPNDIDTQPDDQPDPQWDQDPVVSDTDRNDDLVVLLVVLLVVLVVVLLCQLQVFDDDPNFTAGRHPVSLVVLVVLLVVLVVDQQDWDFDQTPVRDTDIAGSVRSVRVNVRSVVSNVVSVVQSVVLNVQSVPDPDNVSSVPRDRDD

pLDDT: mean 93.52, std 7.01, range [58.12, 98.81]

Solvent-accessible surface area (backbone atoms only — not comparable to full-atom values): 11156 Å² total; per-residue (Å²): 114,48,41,29,41,37,78,55,100,86,50,75,47,80,46,78,38,80,62,91,58,87,90,37,46,70,47,50,79,90,45,48,62,60,52,51,52,29,59,77,69,68,50,61,68,50,78,54,98,77,39,84,44,67,62,81,76,79,80,89,44,98,53,45,40,75,39,75,90,76,71,40,78,39,72,66,63,51,64,67,54,50,37,55,51,48,51,50,53,47,51,54,51,34,51,51,54,43,40,64,33,50,75,54,96,93,39,52,37,60,29,34,77,66,43,44,52,50,42,48,50,49,20,54,52,20,72,76,30,85,81,33,71,45,79,42,74,34,65,87,69,49,76,46,81,32,43,21,69,49,35,41,51,48,36,52,48,51,53,52,50,45,50,51,38,54,51,53,46,51,53,53,49,51,51,38,70,68,37,88,46,67,65,55,36,66,68,64,70,84,83,133

Sequence (192 aa):
MDYYLIQNGGDRTVIRSDAPVPGANVIPDELVHAVFDCMDAGIPFRLVDGQLELASDLRPSRHATYDWERRAWVDARTLGEMKAQKWAEVRATRDAKEFGGFTWDGSIFDSDAMSQSRIMGAAQLAQLDPGFQIDWTLADNTVRSLSAVDMLAVGVALGAHVAAQHATARELRAQIHAAADHQAVEAVAWPD